Protein 1ZLG (pdb70)

InterPro domains:
  IPR003961 Fibronectin type III [PF00041] (186-279)
  IPR003961 Fibronectin type III [PF00041] (550-647)
  IPR003961 Fibronectin type III [PS50853] (186-287)
  IPR003961 Fibronectin type III [PS50853] (292-400)
  IPR003961 Fibronectin type III [PS50853] (550-658)
  IPR003961 Fibronectin type III [SM00060] (183-272)
  IPR003961 Fibronectin type III [SM00060] (290-383)
  IPR003961 Fibronectin type III [SM00060] (425-511)
  IPR003961 Fibronectin type III [SM00060] (548-643)
  IPR003961 Fibronectin type III [cd00063] (183-271)
  IPR003961 Fibronectin type III [cd00063] (290-381)
  IPR003961 Fibronectin type III [cd00063] (550-652)
  IPR008197 WAP-type 'four-disulfide core' domain [PF00095] (130-175)
  IPR008197 WAP-type 'four-disulfide core' domain [PR00003] (127-136)
  IPR008197 WAP-type 'four-disulfide core' domain [PR00003] (150-157)
  IPR008197 WAP-type 'four-disulfide core' domain [PR00003] (157-166)
  IPR008197 WAP-type 'four-disulfide core' domain [PR00003] (167-175)
  IPR008197 WAP-type 'four-disulfide core' domain [PS51390] (127-176)
  IPR008197 WAP-type 'four-disulfide core' domain [SM00217] (130-176)
  IPR013783 Immunoglobulin-like fold [G3DSA:2.60.40.10] (177-281)

Organism: Homo sapiens (NCBI:txid9606)

Radius of gyration: 64.15 Å; Cα contacts (8 Å, |Δi|>4): 1410; chains: 1; bounding box: 142×67×222 Å

Sequence (680 aa):
AAGPGAAAARRLDESLSAGSVQRARCASRCLSLQITRISAFFQHFQNNGSLVWCQNHKQCSKCLEPCKESGDLRKHQCQSFCEPLFPKKSYECLTSCEFLKYILLVKQGDCPAPEKASGFAAACVESCEVDNECSGVKKCCSNGCGHTCQVPKTLYKGVPLKPRKELRFTELQSGQLEVKWSSKFNISIEPVIYVVQRRWNYGIHPSEDDATHWQTVAQTTDERVQLTDIRPSRWYQFRVAAVNVHGTRGFTAPSKHFRSSKDPSAPPAPANLRLANSTVNSDGSVTVTIVWDLPEEPDIPVHHYKVFWSWMVSSKSLVPTKKKRRKTTDGFQNSVILEKLQPDCDYVVELQAITYWGQTRLKSAKVSLHFTSTHATNNKEQLVKTRKGGIQTQLPFQRRRPTRPLEVGAPFYQDGQLQVKVYWKKTEDPTVNRYHVRWFPEACAHNRTTGSEASSGMTHENYIILQDLSFSCKYKVTVQPIRPKSHSKAEAVFFTTPPCSALKGKSHKPIGCLGEAGHVLSKVLAKPENLSASFIVQDVNITGHFSWKMAKANLYQPMTGFQVTWAEVTTESRQNSLPNSIISQSQILPSDHYVLTVPNLRPSTLYRLEVQVLTPGGEGPATIKTFRTPELPPSSAHRSHLKHRHPHHYKPSPERYGKPIPNPLLGLDSTRTGHHHHHH

Secondary structure (P-SEA, 3-state):
ccccccccccccccccccccccccccccccccccccccccbbbbbcccccccccccccccccccccccccccccccccccccccccccccccccccccccccccccccbbbbbbccccccccccccccccccccccccccccccccbbbbbcccccccccccccbbbbbcccccccbbbbbbbcccccccccbbbbbbcccccccccccccccccccccbbbbbbbbcccccbbbbbbbbbbbcccccccccbbbbbbccccccccccccccccccccccccccbbbbbbbbbbcccccccccbbbbbbbbcccccccccccccccccccbbbbbbbbcccccbbbbbbbbbbbcccccccccbbbbbbcccccccccccccccccccccccccccccbbbbbbbbbbcccccccbbbbbbbbbcccccccccbbbbbbcccccccccccccccccccbbbbbbbbcccccbbbbbbbbbbbcccccccccbbbbbbccccccccccccccccccccccccccccccbbbbbbccccccccccbbbbbbccccccccccbbbbbbbbccccccccccccbbbbbbbbcccccbbbbbbcccccbbbbbbbbbbbcccccccccbbbbbbccccccccccccccccccccccccccccccccccccccccccccccccccc

Foldseek 3Di:
DPAAADPQQAVPPPDDDDDDDDDVVCVDAAAQCDDDHRDLADWDDHPNDIDQAADHNDGRNPDDCLCPQAAEHNHQDLCDDHHNDAQSVHVPDPPHHRHHDDDELQQAFDDDDEDAADDPPQPFDAQDDQLVSADHNRHFDQYRGGTDTDRGDGRPPDPDPADQKDKDFPDDDQFKTKIWMDARDFLPFAFAKKKKWKDFALDDPDDTGIDIFGADPDTRDTTMDMDGGHHGQTKMKIKMGTHGPPDDDCPGGHIDIDIDHPPHFALAFPKDKDFPAWEADPVRFIKTKMWMGHGHFPPFAFAKKKKWKDFPPDDDDDIDIDIFGRHPGTRHTTMDMGDPGAAQTKMKIKMGTHGPPDDDCPGGDIDIDIDRQRYHYQPDDPDFDDDPDAGQDDDSHDHADADKDKAFPAWAADVHKTKTKMWMDFDPDWQFFWKKKWKDQPPDDDIRIDIFGADPDTRDTTMDMGIRHHAFTKMKIKIDTGGPPDDDCPGHDIDIDIDTRHNDDDQCQVDHNNDDDDDPPDDDDDFAWDKDFPDADAAVFGKTFMFMDDTRPDPPQQQKKKWKWKAWQDPVRDADTDDIDIDRGDDDPDDDDGGDMDGDGHGFTKMKMKMDIDHPPDDDCPGDDIDIDIDGHCPPDDDDDDDDPPPPDDAPDAPPDDHPDLDQPDDDDDPDDDDPDHYD

Nearest PDB structures (foldseek):
  1zlg-assembly1_A  TM=1.001E+00  e=0.000E+00  Homo sapiens
  7tyj-assembly1_B  TM=2.530E-01  e=9.589E-10  Homo sapiens
  5u8r-assembly1_A  TM=2.478E-01  e=5.027E-10  Homo sapiens
  7tyk-assembly1_B  TM=2.533E-01  e=3.489E-09  Homo sapiens
  7v3p-assembly1_B  TM=2.499E-01  e=9.424E-09  Homo sapiens

GO terms:
  GO:0005201 extracellular matrix structural constituent (F, TAS)
  GO:0005576 extracellular region (C, TAS)
  GO:0031012 extracellular matrix (C, TAS)
  GO:0006935 chemotaxis (P, TAS)
  GO:0007155 cell adhesion (P, TAS)
  GO:0007411 axon guidance (P, TAS)
  GO:0005515 protein binding (F, IPI)

Structure (mmCIF, N/CA/C/O backbone):
data_1ZLG
#
_entry.id   1ZLG
#
_cell.length_a   1.000
_cell.length_b   1.000
_cell.length_c   1.000
_cell.angle_alpha   90.00
_cell.angle_beta   90.00
_cell.angle_gamma   90.00
#
_symmetry.space_group_name_H-M   'P 1'
#
loop_
_atom_site.group_PDB
_atom_site.id
_atom_site.type_symbol
_atom_site.label_atom_id
_atom_site.label_alt_id
_atom_site.label_comp_id
_atom_site.label_asym_id
_atom_site.label_entity_id
_atom_site.label_seq_id
_atom_site.pdbx_PDB_ins_code
_atom_site.Cartn_x
_atom_site.Cartn_y
_atom_site.Cartn_z
_atom_site.occupancy
_atom_site.B_iso_or_equiv
_atom_site.auth_seq_id
_atom_site.auth_comp_id
_atom_site.auth_asym_id
_atom_site.auth_atom_id
_atom_site.pdbx_PDB_model_num
ATOM 1 C CA . ALA A 1 1 ? 14.359 23.871 1.053 1.00 0.00 24 ALA A CA 1
ATOM 2 C CA . ALA A 1 2 ? 10.747 22.658 1.157 1.00 0.00 25 ALA A CA 1
ATOM 3 C CA . GLY A 1 3 ? 10.867 20.185 -1.854 1.00 0.00 26 GLY A CA 1
ATOM 4 C CA . PRO A 1 4 ? 12.070 16.498 -2.913 1.00 0.00 27 PRO A CA 1
ATOM 5 C CA . GLY A 1 5 ? 15.525 16.687 -4.944 1.00 0.00 28 GLY A CA 1
ATOM 6 C CA . ALA A 1 6 ? 16.400 13.164 -6.557 1.00 0.00 29 ALA A CA 1
ATOM 7 C CA . ALA A 1 7 ? 17.201 12.102 -10.172 1.00 0.00 30 ALA A CA 1
ATOM 8 C CA . ALA A 1 8 ? 13.903 12.042 -12.460 1.00 0.00 31 ALA A CA 1
ATOM 9 C CA . ALA A 1 9 ? 11.516 14.186 -10.199 1.00 0.00 32 ALA A CA 1
ATOM 10 C CA . ARG A 1 10 ? 10.380 16.849 -12.951 1.00 0.00 33 ARG A CA 1
ATOM 11 C CA . ARG A 1 11 ? 13.699 18.581 -14.111 1.00 0.00 34 ARG A CA 1
ATOM 12 C CA . LEU A 1 12 ? 13.647 20.270 -11.259 1.00 0.00 35 LEU A CA 1
ATOM 13 C CA . ASP A 1 13 ? 13.089 23.975 -12.614 1.00 0.00 36 ASP A CA 1
ATOM 14 C CA . GLU A 1 14 ? 16.711 25.125 -13.074 1.00 0.00 37 GLU A CA 1
ATOM 15 C CA . SER A 1 15 ? 17.471 22.948 -16.065 1.00 0.00 38 SER A CA 1
ATOM 16 C CA . LEU A 1 16 ? 18.413 24.984 -19.154 1.00 0.00 39 LEU A CA 1
ATOM 17 C CA . SER A 1 17 ? 17.359 23.399 -22.445 1.00 0.00 40 SER A CA 1
ATOM 18 C CA . ALA A 1 18 ? 17.483 24.938 -25.920 1.00 0.00 41 ALA A CA 1
ATOM 19 C CA . GLY A 1 19 ? 18.702 24.494 -29.432 1.00 0.00 42 GLY A CA 1
ATOM 20 C CA . SER A 1 20 ? 18.241 20.745 -29.590 1.00 0.00 43 SER A CA 1
ATOM 21 C CA . VAL A 1 21 ? 16.105 18.756 -32.091 1.00 0.00 44 VAL A CA 1
ATOM 22 C CA . GLN A 1 22 ? 12.928 18.023 -31.561 1.00 0.00 45 GLN A CA 1
ATOM 23 C CA . ARG A 1 23 ? 10.210 16.126 -30.918 1.00 0.00 46 ARG A CA 1
ATOM 24 C CA . ALA A 1 24 ? 8.318 16.348 -34.231 1.00 0.00 47 ALA A CA 1
ATOM 25 C CA . ARG A 1 25 ? 11.404 15.933 -36.396 1.00 0.00 48 ARG A CA 1
ATOM 26 C CA . CYS A 1 26 ? 12.871 13.388 -33.938 1.00 0.00 49 CYS A CA 1
ATOM 27 C CA . ALA A 1 27 ? 9.888 11.033 -33.994 1.00 0.00 50 ALA A CA 1
ATOM 28 C CA . SER A 1 28 ? 11.129 9.113 -30.958 1.00 0.00 51 SER A CA 1
ATOM 29 C CA . ARG A 1 29 ? 9.580 5.770 -30.158 1.00 0.00 52 ARG A CA 1
ATOM 30 C CA . CYS A 1 30 ? 10.063 4.087 -26.837 1.00 0.00 53 CYS A CA 1
ATOM 31 C CA . LEU A 1 31 ? 10.713 0.357 -26.707 1.00 0.00 54 LEU A CA 1
ATOM 32 C CA . SER A 1 32 ? 7.548 -1.424 -27.853 1.00 0.00 55 SER A CA 1
ATOM 33 C CA . LEU A 1 33 ? 5.692 1.561 -29.340 1.00 0.00 56 LEU A CA 1
ATOM 34 C CA . GLN A 1 34 ? 6.207 0.483 -32.941 1.00 0.00 57 GLN A CA 1
ATOM 35 C CA . ILE A 1 35 ? 6.602 -3.264 -33.741 1.00 0.00 58 ILE A CA 1
ATOM 36 C CA . THR A 1 36 ? 5.150 -6.496 -32.406 1.00 0.00 59 THR A CA 1
ATOM 37 C CA . ARG A 1 37 ? 4.604 -5.699 -28.746 1.00 0.00 60 ARG A CA 1
ATOM 38 C CA . ILE A 1 38 ? 3.732 -2.224 -27.524 1.00 0.00 61 ILE A CA 1
ATOM 39 C CA . SER A 1 39 ? 5.022 -0.723 -24.853 1.00 0.00 62 SER A CA 1
ATOM 40 C CA . ALA A 1 40 ? 7.626 -1.811 -22.336 1.00 0.00 63 ALA A CA 1
ATOM 41 C CA . PHE A 1 41 ? 8.263 1.577 -20.756 1.00 0.00 64 PHE A CA 1
ATOM 42 C CA . PHE A 1 42 ? 6.375 3.260 -17.914 1.00 0.00 65 PHE A CA 1
ATOM 43 C CA . GLN A 1 43 ? 4.527 6.593 -18.303 1.00 0.00 66 GLN A CA 1
ATOM 44 C CA . HIS A 1 44 ? 4.812 9.866 -16.406 1.00 0.00 67 HIS A CA 1
ATOM 45 C CA . PHE A 1 45 ? 3.356 13.266 -17.134 1.00 0.00 68 PHE A CA 1
ATOM 46 C CA . GLN A 1 46 ? 5.797 16.118 -17.888 1.00 0.00 69 GLN A CA 1
ATOM 47 C CA . ASN A 1 47 ? 4.413 19.565 -18.787 1.00 0.00 70 ASN A CA 1
ATOM 48 C CA . ASN A 1 48 ? 0.838 18.286 -19.097 1.00 0.00 71 ASN A CA 1
ATOM 49 C CA . GLY A 1 49 ? 1.744 15.491 -21.481 1.00 0.00 72 GLY A CA 1
ATOM 50 C CA . SER A 1 50 ? 1.246 11.941 -20.209 1.00 0.00 73 SER A CA 1
ATOM 51 C CA . LEU A 1 51 ? 3.636 9.676 -22.133 1.00 0.00 74 LEU A CA 1
ATOM 52 C CA . VAL A 1 52 ? 6.179 6.893 -22.194 1.00 0.00 75 VAL A CA 1
ATOM 53 C CA . TRP A 1 53 ? 9.618 7.593 -20.684 1.00 0.00 76 TRP A CA 1
ATOM 54 C CA . CYS A 1 54 ? 12.814 6.147 -22.258 1.00 0.00 77 CYS A CA 1
ATOM 55 C CA . GLN A 1 55 ? 16.475 6.835 -23.088 1.00 0.00 78 GLN A CA 1
ATOM 56 C CA . ASN A 1 56 ? 16.590 5.221 -26.501 1.00 0.00 79 ASN A CA 1
ATOM 57 C CA . HIS A 1 57 ? 14.447 3.182 -28.920 1.00 0.00 80 HIS A CA 1
ATOM 58 C CA . LYS A 1 58 ? 15.656 0.037 -27.152 1.00 0.00 81 LYS A CA 1
ATOM 59 C CA . GLN A 1 59 ? 15.970 1.323 -23.608 1.00 0.00 82 GLN A CA 1
ATOM 60 C CA . CYS A 1 60 ? 12.884 3.226 -22.500 1.00 0.00 83 CYS A CA 1
ATOM 61 C CA . SER A 1 61 ? 11.244 0.441 -20.531 1.00 0.00 84 SER A CA 1
ATOM 62 C CA . LYS A 1 62 ? 13.725 1.005 -17.730 1.00 0.00 85 LYS A CA 1
ATOM 63 C CA . CYS A 1 63 ? 11.517 -0.535 -15.070 1.00 0.00 86 CYS A CA 1
ATOM 64 C CA . LEU A 1 64 ? 7.927 -0.813 -13.363 1.00 0.00 87 LEU A CA 1
ATOM 65 C CA . GLU A 1 65 ? 5.678 1.203 -11.317 1.00 0.00 88 GLU A CA 1
ATOM 66 C CA . PRO A 1 66 ? 6.678 -1.989 -9.506 1.00 0.00 89 PRO A CA 1
ATOM 67 C CA . CYS A 1 67 ? 6.133 0.372 -6.559 1.00 0.00 90 CYS A CA 1
ATOM 68 C CA . LYS A 1 68 ? 2.724 -1.183 -5.886 1.00 0.00 91 LYS A CA 1
ATOM 69 C CA . GLU A 1 69 ? 0.634 0.729 -3.343 1.00 0.00 92 GLU A CA 1
ATOM 70 C CA . SER A 1 70 ? 3.655 2.955 -2.552 1.00 0.00 93 SER A CA 1
ATOM 71 C CA . GLY A 1 71 ? 4.518 6.472 -3.492 1.00 0.00 94 GLY A CA 1
ATOM 72 C CA . ASP A 1 72 ? 7.387 7.272 -5.806 1.00 0.00 95 ASP A CA 1
ATOM 73 C CA . LEU A 1 73 ? 9.755 10.109 -6.611 1.00 0.00 96 LEU A CA 1
ATOM 74 C CA . ARG A 1 74 ? 9.603 12.463 -9.571 1.00 0.00 97 ARG A CA 1
ATOM 75 C CA . LYS A 1 75 ? 11.917 9.899 -11.276 1.00 0.00 98 LYS A CA 1
ATOM 76 C CA . HIS A 1 76 ? 9.560 7.031 -10.527 1.00 0.00 99 HIS A CA 1
ATOM 77 C CA . GLN A 1 77 ? 11.555 5.757 -7.675 1.00 0.00 100 GLN A CA 1
ATOM 78 C CA . CYS A 1 78 ? 10.075 3.979 -4.842 1.00 0.00 101 CYS A CA 1
ATOM 79 C CA . GLN A 1 79 ? 13.505 4.284 -3.193 1.00 0.00 102 GLN A CA 1
ATOM 80 C CA . SER A 1 80 ? 15.540 2.560 -5.924 1.00 0.00 103 SER A CA 1
ATOM 81 C CA . PHE A 1 81 ? 15.613 -0.519 -8.125 1.00 0.00 104 PHE A CA 1
ATOM 82 C CA . CYS A 1 82 ? 12.365 0.328 -9.875 1.00 0.00 105 CYS A CA 1
ATOM 83 C CA . GLU A 1 83 ? 9.556 -2.204 -9.740 1.00 0.00 106 GLU A CA 1
ATOM 84 C CA . PRO A 1 84 ? 7.835 -2.929 -6.448 1.00 0.00 107 PRO A CA 1
ATOM 85 C CA . LEU A 1 85 ? 10.750 -2.408 -3.992 1.00 0.00 108 LEU A CA 1
ATOM 86 C CA . PHE A 1 86 ? 9.987 -0.661 -0.720 1.00 0.00 109 PHE A CA 1
ATOM 87 C CA . PRO A 1 87 ? 7.151 1.328 0.881 1.00 0.00 110 PRO A CA 1
ATOM 88 C CA . LYS A 1 88 ? 5.086 3.808 -1.021 1.00 0.00 111 LYS A CA 1
ATOM 89 C CA . LYS A 1 89 ? 8.512 5.568 -1.540 1.00 0.00 112 LYS A CA 1
ATOM 90 C CA . SER A 1 90 ? 9.219 4.234 1.839 1.00 0.00 113 SER A CA 1
ATOM 91 C CA . TYR A 1 91 ? 5.973 2.370 2.680 1.00 0.00 114 TYR A CA 1
ATOM 92 C CA . GLU A 1 92 ? 5.293 5.134 5.235 1.00 0.00 115 GLU A CA 1
ATOM 93 C CA . CYS A 1 93 ? 5.639 7.980 2.815 1.00 0.00 116 CYS A CA 1
ATOM 94 C CA . LEU A 1 94 ? 2.247 9.262 1.709 1.00 0.00 117 LEU A CA 1
ATOM 95 C CA . THR A 1 95 ? 1.801 11.318 -1.419 1.00 0.00 118 THR A CA 1
ATOM 96 C CA . SER A 1 96 ? 5.362 11.318 -2.599 1.00 0.00 119 SER A CA 1
ATOM 97 C CA . CYS A 1 97 ? 8.977 11.789 -1.548 1.00 0.00 120 CYS A CA 1
ATOM 98 C CA . GLU A 1 98 ? 11.056 13.723 -4.196 1.00 0.00 121 GLU A CA 1
ATOM 99 C CA . PHE A 1 99 ? 12.564 16.454 -2.204 1.00 0.00 122 PHE A CA 1
ATOM 100 C CA . LEU A 1 100 ? 16.349 15.265 -2.986 1.00 0.00 123 LEU A CA 1
ATOM 101 C CA . LYS A 1 101 ? 18.647 17.779 -0.837 1.00 0.00 124 LYS A CA 1
ATOM 102 C CA . TYR A 1 102 ? 19.478 17.550 2.295 1.00 0.00 125 TYR A CA 1
ATOM 103 C CA . ILE A 1 103 ? 18.415 14.788 5.115 1.00 0.00 126 ILE A CA 1
ATOM 104 C CA . LEU A 1 104 ? 20.228 15.782 8.412 1.00 0.00 127 LEU A CA 1
ATOM 105 C CA . LEU A 1 105 ? 23.391 14.120 9.631 1.00 0.00 128 LEU A CA 1
ATOM 106 C CA . VAL A 1 106 ? 24.165 16.355 12.714 1.00 0.00 129 VAL A CA 1
ATOM 107 C CA . LYS A 1 107 ? 20.585 16.959 14.300 1.00 0.00 130 LYS A CA 1
ATOM 108 C CA . GLN A 1 108 ? 19.819 13.374 15.540 1.00 0.00 131 GLN A CA 1
ATOM 109 C CA . GLY A 1 109 ? 22.845 11.904 17.299 1.00 0.00 132 GLY A CA 1
ATOM 110 C CA . ASP A 1 110 ? 25.572 12.659 19.795 1.00 0.00 133 ASP A CA 1
ATOM 111 C CA . CYS A 1 111 ? 29.021 14.014 19.386 1.00 0.00 134 CYS A CA 1
ATOM 112 C CA . PRO A 1 112 ? 32.009 11.942 20.509 1.00 0.00 135 PRO A CA 1
ATOM 113 C CA . ALA A 1 113 ? 33.917 13.029 23.617 1.00 0.00 136 ALA A CA 1
ATOM 114 C CA . PRO A 1 114 ? 37.454 14.098 22.747 1.00 0.00 137 PRO A CA 1
ATOM 115 C CA . GLU A 1 115 ? 39.730 14.096 25.810 1.00 0.00 138 GLU A CA 1
ATOM 116 C CA . LYS A 1 116 ? 42.824 15.871 24.343 1.00 0.00 139 LYS A CA 1
ATOM 117 C CA . ALA A 1 117 ? 43.145 19.582 23.653 1.00 0.00 140 ALA A CA 1
ATOM 118 C CA . SER A 1 118 ? 45.867 21.266 21.522 1.00 0.00 141 SER A CA 1
ATOM 119 C CA . GLY A 1 119 ? 47.624 23.557 24.217 1.00 0.00 142 GLY A CA 1
ATOM 120 C CA . PHE A 1 120 ? 45.995 26.237 26.535 1.00 0.00 143 PHE A CA 1
ATOM 121 C CA . ALA A 1 121 ? 46.531 29.756 24.801 1.00 0.00 144 ALA A CA 1
ATOM 122 C CA . ALA A 1 122 ? 45.902 28.381 21.215 1.00 0.00 145 ALA A CA 1
ATOM 123 C CA . ALA A 1 123 ? 42.670 30.061 19.905 1.00 0.00 146 ALA A CA 1
ATOM 124 C CA . CYS A 1 124 ? 41.922 27.017 17.697 1.00 0.00 147 CYS A CA 1
ATOM 125 C CA . VAL A 1 125 ? 40.463 27.389 14.194 1.00 0.00 148 VAL A CA 1
ATOM 126 C CA . GLU A 1 126 ? 36.904 26.116 13.711 1.00 0.00 149 GLU A CA 1
ATOM 127 C CA . SER A 1 127 ? 36.065 24.023 10.666 1.00 0.00 150 SER A CA 1
ATOM 128 C CA . CYS A 1 128 ? 32.280 24.245 11.221 1.00 0.00 151 CYS A CA 1
ATOM 129 C CA . GLU A 1 129 ? 29.775 25.934 13.560 1.00 0.00 152 GLU A CA 1
ATOM 130 C CA . VAL A 1 130 ? 26.619 24.040 12.864 1.00 0.00 153 VAL A CA 1
ATOM 131 C CA . ASP A 1 131 ? 26.022 20.390 12.184 1.00 0.00 154 ASP A CA 1
ATOM 132 C CA . ASN A 1 132 ? 24.782 21.840 8.863 1.00 0.00 155 ASN A CA 1
ATOM 133 C CA . GLU A 1 133 ? 28.386 22.822 7.968 1.00 0.00 156 GLU A CA 1
ATOM 134 C CA . CYS A 1 134 ? 28.921 19.050 7.850 1.00 0.00 157 CYS A CA 1
ATOM 135 C CA . SER A 1 135 ? 27.973 16.628 5.122 1.00 0.00 158 SER A CA 1
ATOM 136 C CA . GLY A 1 136 ? 25.638 13.664 5.689 1.00 0.00 159 GLY A CA 1
ATOM 137 C CA . VAL A 1 137 ? 25.606 12.688 9.360 1.00 0.00 160 VAL A CA 1
ATOM 138 C CA . LYS A 1 138 ? 26.723 16.119 9.877 1.00 0.00 161 LYS A CA 1
ATOM 139 C CA . LYS A 1 139 ? 27.832 16.657 13.371 1.00 0.00 162 LYS A CA 1
ATOM 140 C CA . CYS A 1 140 ? 29.695 19.879 14.155 1.00 0.00 163 CYS A CA 1
ATOM 141 C CA . CYS A 1 141 ? 31.479 18.949 17.380 1.00 0.00 164 CYS A CA 1
ATOM 142 C CA . SER A 1 142 ? 34.374 19.968 19.616 1.00 0.00 165 SER A CA 1
ATOM 143 C CA . ASN A 1 143 ? 37.474 18.198 18.319 1.00 0.00 166 ASN A CA 1
ATOM 144 C CA . GLY A 1 144 ? 41.065 17.945 19.559 1.00 0.00 167 GLY A CA 1
ATOM 145 C CA . CYS A 1 145 ? 41.945 21.452 18.167 1.00 0.00 168 CYS A CA 1
ATOM 146 C CA . GLY A 1 146 ? 38.743 23.350 17.285 1.00 0.00 169 GLY A CA 1
ATOM 147 C CA . HIS A 1 147 ? 35.359 22.349 15.864 1.00 0.00 170 HIS A CA 1
ATOM 148 C CA . THR A 1 148 ? 35.155 19.677 13.222 1.00 0.00 171 THR A CA 1
ATOM 149 C CA . CYS A 1 149 ? 32.634 17.318 11.609 1.00 0.00 172 CYS A CA 1
ATOM 150 C CA . GLN A 1 150 ? 32.199 13.962 13.362 1.00 0.00 173 GLN A CA 1
ATOM 151 C CA . VAL A 1 151 ? 30.126 10.889 12.722 1.00 0.00 174 VAL A CA 1
ATOM 152 C CA . PRO A 1 152 ? 27.606 10.865 15.679 1.00 0.00 175 PRO A CA 1
ATOM 153 C CA . LYS A 1 153 ? 26.766 8.215 18.267 1.00 0.00 176 LYS A CA 1
ATOM 154 C CA . THR A 1 154 ? 24.662 10.306 20.727 1.00 0.00 177 THR A CA 1
ATOM 155 C CA . LEU A 1 155 ? 22.733 13.276 19.050 1.00 0.00 178 LEU A CA 1
ATOM 156 C CA . TYR A 1 156 ? 21.626 15.580 22.131 1.00 0.00 179 TYR A CA 1
ATOM 157 C CA . LYS A 1 157 ? 24.141 15.164 25.141 1.00 0.00 180 LYS A CA 1
ATOM 158 C CA . GLY A 1 158 ? 22.118 16.978 28.090 1.00 0.00 181 GLY A CA 1
ATOM 159 C CA . VAL A 1 159 ? 19.547 19.272 29.410 1.00 0.00 182 VAL A CA 1
ATOM 160 C CA . PRO A 1 160 ? 19.506 16.905 32.441 1.00 0.00 183 PRO A CA 1
ATOM 161 C CA . LEU A 1 161 ? 16.174 16.845 34.335 1.00 0.00 184 LEU A CA 1
ATOM 162 C CA . LYS A 1 162 ? 17.927 14.697 37.105 1.00 0.00 185 LYS A CA 1
ATOM 163 C CA . PRO A 1 163 ? 19.021 16.137 40.610 1.00 0.00 186 PRO A CA 1
ATOM 164 C CA . ARG A 1 164 ? 21.747 13.785 42.136 1.00 0.00 187 ARG A CA 1
ATOM 165 C CA . LYS A 1 165 ? 21.921 16.066 45.377 1.00 0.00 188 LYS A CA 1
ATOM 166 C CA . GLU A 1 166 ? 22.580 19.732 46.151 1.00 0.00 189 GLU A CA 1
ATOM 167 C CA . LEU A 1 167 ? 23.379 21.089 49.606 1.00 0.00 190 LEU A CA 1
ATOM 168 C CA . ARG A 1 168 ? 23.062 24.765 50.416 1.00 0.00 191 ARG A CA 1
ATOM 169 C CA . PHE A 1 169 ? 23.234 27.232 53.259 1.00 0.00 192 PHE A CA 1
ATOM 170 C CA . THR A 1 170 ? 19.749 28.851 53.285 1.00 0.00 193 THR A CA 1
ATOM 171 C CA . GLU A 1 171 ? 20.122 31.092 56.359 1.00 0.00 194 GLU A CA 1
ATOM 172 C CA . LEU A 1 172 ? 23.231 32.129 58.315 1.00 0.00 195 LEU A CA 1
ATOM 173 C CA . GLN A 1 173 ? 24.822 34.296 60.993 1.00 0.00 196 GLN A CA 1
ATOM 174 C CA . SER A 1 174 ? 28.479 34.656 61.985 1.00 0.00 197 SER A CA 1
ATOM 175 C CA . GLY A 1 175 ? 28.062 31.751 64.452 1.00 0.00 198 GLY A CA 1
ATOM 176 C CA . GLN A 1 176 ? 25.315 29.446 63.100 1.00 0.00 199 GLN A CA 1
ATOM 177 C CA . LEU A 1 177 ? 23.698 28.342 59.870 1.00 0.00 200 LEU A CA 1
ATOM 178 C CA . GLU A 1 178 ? 20.751 26.461 58.453 1.00 0.00 201 GLU A CA 1
ATOM 179 C CA . VAL A 1 179 ? 21.597 23.860 55.783 1.00 0.00 202 VAL A CA 1
ATOM 180 C CA . LYS A 1 180 ? 19.124 22.214 53.385 1.00 0.00 203 LYS A CA 1
ATOM 181 C CA . TRP A 1 181 ? 19.681 19.251 51.032 1.00 0.00 204 TRP A CA 1
ATOM 182 C CA . SER A 1 182 ? 17.737 17.025 48.635 1.00 0.00 205 SER A CA 1
ATOM 183 C CA . SER A 1 183 ? 18.269 12.926 49.25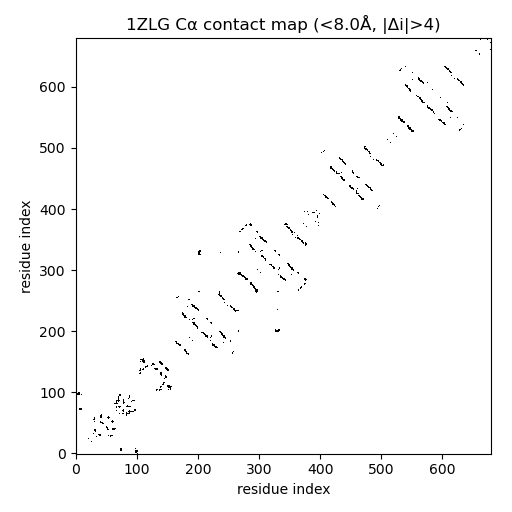0 1.00 0.00 206 SER A CA 1
ATOM 184 C CA . LYS A 1 184 ? 19.134 11.347 45.892 1.00 0.00 207 LYS A CA 1
ATOM 185 C CA . PHE A 1 185 ? 17.792 7.787 46.153 1.00 0.00 208 PHE A CA 1
ATOM 186 C CA . ASN A 1 186 ? 17.828 5.132 48.878 1.00 0.00 209 ASN A CA 1
ATOM 187 C CA . ILE A 1 187 ? 18.704 2.204 46.570 1.00 0.00 210 ILE A CA 1
ATOM 188 C CA . SER A 1 188 ? 15.726 0.201 47.921 1.00 0.00 211 SER A CA 1
ATOM 189 C CA . ILE A 1 189 ? 16.466 0.318 51.650 1.00 0.00 212 ILE A CA 1
ATOM 190 C CA . GLU A 1 190 ? 14.713 3.306 53.346 1.00 0.00 213 GLU A CA 1
ATOM 191 C CA . PRO A 1 191 ? 16.923 6.094 54.645 1.00 0.00 214 PRO A CA 1
ATOM 192 C CA . VAL A 1 192 ? 16.931 5.888 58.449 1.00 0.00 215 VAL A CA 1
ATOM 193 C CA . ILE A 1 193 ? 19.248 8.980 59.336 1.00 0.00 216 ILE A CA 1
ATOM 194 C CA . TYR A 1 194 ? 21.781 11.416 57.974 1.00 0.00 217 TYR A CA 1
ATOM 195 C CA . VAL A 1 195 ? 25.227 12.040 59.359 1.00 0.00 218 VAL A CA 1
ATOM 196 C CA . VAL A 1 196 ? 26.203 15.747 59.177 1.00 0.00 219 VAL A CA 1
ATOM 197 C CA . GLN A 1 197 ? 30.012 16.268 59.534 1.00 0.00 220 GLN A CA 1
ATOM 198 C CA . ARG A 1 198 ? 31.764 19.666 59.704 1.00 0.00 221 ARG A CA 1
ATOM 199 C CA . ARG A 1 199 ? 35.225 21.052 60.371 1.00 0.00 222 ARG A CA 1
ATOM 200 C CA . TRP A 1 200 ? 37.448 24.061 59.873 1.00 0.00 223 TRP A CA 1
ATOM 201 C CA . ASN A 1 201 ? 38.849 23.806 56.060 1.00 0.00 224 ASN A CA 1
ATOM 202 C CA . TYR A 1 202 ? 42.293 22.514 54.544 1.00 0.00 225 TYR A CA 1
ATOM 203 C CA . GLY A 1 203 ? 43.034 20.691 57.811 1.00 0.00 226 GLY A CA 1
ATOM 204 C CA . ILE A 1 204 ? 43.587 23.037 60.755 1.00 0.00 227 ILE A CA 1
ATOM 205 C CA . HIS A 1 205 ? 42.959 23.233 64.538 1.00 0.00 228 HIS A CA 1
ATOM 206 C CA . PRO A 1 206 ? 39.192 23.848 64.690 1.00 0.00 229 PRO A CA 1
ATOM 207 C CA . SER A 1 207 ? 36.169 22.124 66.325 1.00 0.00 230 SER A CA 1
ATOM 208 C CA . GLU A 1 208 ? 35.542 19.038 63.956 1.00 0.00 231 GLU A CA 1
ATOM 209 C CA . ASP A 1 209 ? 32.284 17.369 64.471 1.00 0.00 232 ASP A CA 1
ATOM 210 C CA . ASP A 1 210 ? 29.356 15.101 63.717 1.00 0.00 233 ASP A CA 1
ATOM 211 C CA . ALA A 1 211 ? 25.661 15.001 64.601 1.00 0.00 234 ALA A CA 1
ATOM 212 C CA . THR A 1 212 ? 22.672 12.977 63.305 1.00 0.00 235 THR A CA 1
ATOM 213 C CA . HIS A 1 213 ? 19.479 14.245 61.651 1.00 0.00 236 HIS A CA 1
ATOM 214 C CA . TRP A 1 214 ? 16.382 11.986 61.442 1.00 0.00 237 TRP A CA 1
ATOM 215 C CA . GLN A 1 215 ? 14.051 10.768 58.876 1.00 0.00 238 GLN A CA 1
ATOM 216 C CA . THR A 1 216 ? 10.627 12.242 59.690 1.00 0.00 239 THR A CA 1
ATOM 217 C CA . VAL A 1 217 ? 7.089 10.741 59.552 1.00 0.00 240 VAL A CA 1
ATOM 218 C CA . ALA A 1 218 ? 6.967 10.570 55.747 1.00 0.00 241 ALA A CA 1
ATOM 219 C CA . GLN A 1 219 ? 9.000 7.680 54.324 1.00 0.00 242 GLN A CA 1
ATOM 220 C CA . THR A 1 220 ? 12.390 8.816 52.958 1.00 0.00 243 THR A CA 1
ATOM 221 C CA . THR A 1 221 ? 12.382 12.401 54.132 1.00 0.00 244 THR A CA 1
ATOM 222 C CA . ASP A 1 222 ? 14.814 14.248 56.354 1.00 0.00 245 ASP A CA 1
ATOM 223 C CA . GLU A 1 223 ? 15.026 17.970 56.274 1.00 0.00 246 GLU A CA 1
ATOM 224 C CA . ARG A 1 224 ? 17.265 20.818 57.030 1.00 0.00 247 ARG A CA 1
ATOM 225 C CA . VAL A 1 225 ? 19.460 21.196 60.106 1.00 0.00 248 VAL A CA 1
ATOM 226 C CA . GLN A 1 226 ? 20.913 23.991 62.207 1.00 0.00 249 GLN A CA 1
ATOM 227 C CA . LEU A 1 227 ? 24.670 24.052 62.870 1.00 0.00 250 LEU A CA 1
ATOM 228 C CA . THR A 1 228 ? 25.701 26.199 65.907 1.00 0.00 251 THR A CA 1
ATOM 229 C CA . ASP A 1 229 ? 28.866 27.024 67.878 1.00 0.00 252 ASP A CA 1
ATOM 230 C CA . ILE A 1 230 ? 30.751 28.326 64.827 1.00 0.00 253 ILE A CA 1
ATOM 231 C CA . ARG A 1 231 ? 33.443 31.012 64.690 1.00 0.00 254 ARG A CA 1
ATOM 232 C CA . PRO A 1 232 ? 32.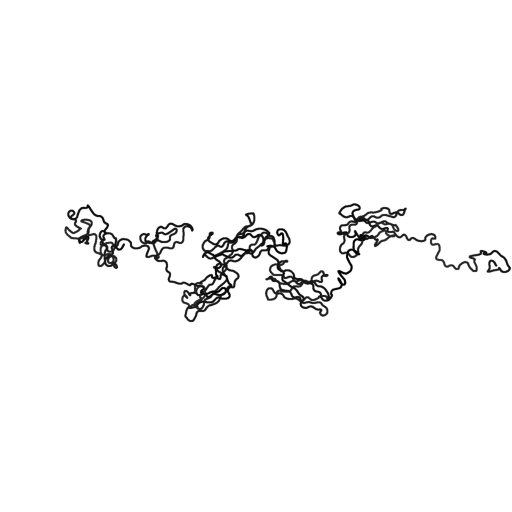905 34.164 62.614 1.00 0.00 255 PRO A CA 1
ATOM 233 C CA . SER A 1 233 ? 34.841 34.515 59.354 1.00 0.00 256 SER A CA 1
ATOM 234 C CA . ARG A 1 234 ? 35.967 30.917 59.107 1.00 0.00 257 ARG A CA 1
ATOM 235 C 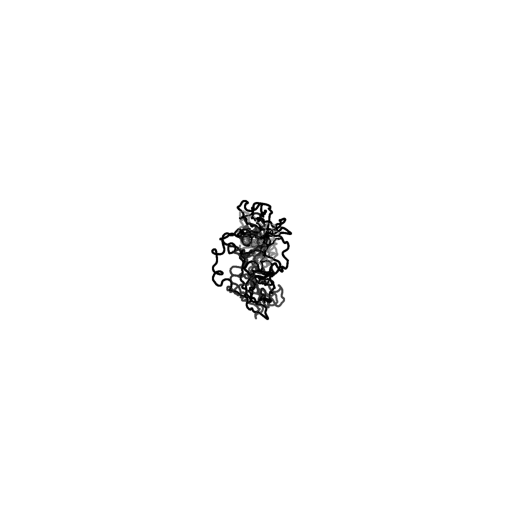CA . TRP A 1 235 ? 35.730 28.475 56.175 1.00 0.00 258 TRP A CA 1
ATOM 236 C CA . TYR A 1 236 ? 33.949 25.196 57.109 1.00 0.00 259 TYR A CA 1
ATOM 237 C CA . GLN A 1 237 ? 33.705 21.961 55.054 1.00 0.00 260 GLN A CA 1
ATOM 238 C CA . PHE A 1 238 ? 30.212 20.471 55.580 1.00 0.00 261 PHE A CA 1
ATOM 239 C CA . ARG A 1 239 ? 29.209 17.004 54.415 1.00 0.00 262 ARG A CA 1
ATOM 240 C CA . VAL A 1 240 ? 25.973 15.018 54.526 1.00 0.00 263 VAL A CA 1
ATOM 241 C CA . ALA A 1 241 ? 25.898 11.202 54.352 1.00 0.00 264 ALA A CA 1
ATOM 242 C CA . ALA A 1 242 ? 22.621 9.183 54.106 1.00 0.00 265 ALA A CA 1
ATOM 243 C CA . VAL A 1 243 ? 22.466 5.875 56.083 1.00 0.00 266 VAL A CA 1
ATOM 244 C CA . ASN A 1 244 ? 19.708 3.408 54.997 1.00 0.00 267 ASN A CA 1
ATOM 245 C CA . VAL A 1 245 ? 18.421 0.556 57.139 1.00 0.00 268 VAL A CA 1
ATOM 246 C CA . HIS A 1 246 ? 19.478 -1.921 54.433 1.00 0.00 269 HIS A CA 1
ATOM 247 C CA . GLY A 1 247 ? 23.306 -2.126 55.095 1.00 0.00 270 GLY A CA 1
ATOM 248 C CA . THR A 1 248 ? 26.046 0.305 56.261 1.00 0.00 271 THR A CA 1
ATOM 249 C CA . ARG A 1 249 ? 29.209 0.920 54.231 1.00 0.00 272 ARG A CA 1
ATOM 250 C CA . GLY A 1 250 ? 29.715 3.340 51.304 1.00 0.00 273 GLY A CA 1
ATOM 251 C CA . PHE A 1 251 ? 26.732 1.345 49.969 1.00 0.00 274 PHE A CA 1
ATOM 252 C CA . THR A 1 252 ? 24.159 3.866 51.260 1.00 0.00 275 THR A CA 1
ATOM 253 C CA . ALA A 1 253 ? 24.302 7.204 49.326 1.00 0.00 276 ALA A CA 1
ATOM 254 C CA . PRO A 1 254 ? 27.142 9.386 47.874 1.00 0.00 277 PRO A CA 1
ATOM 255 C CA . SER A 1 255 ? 28.245 12.174 50.217 1.00 0.00 278 SER A CA 1
ATOM 256 C CA . LYS A 1 256 ? 27.299 15.733 49.355 1.00 0.00 279 LYS A CA 1
ATOM 257 C CA . HIS A 1 257 ? 29.691 18.473 50.466 1.00 0.00 280 HIS A CA 1
ATOM 258 C CA . PHE A 1 258 ? 30.188 22.204 50.465 1.00 0.00 281 PHE A CA 1
ATOM 259 C CA . ARG A 1 259 ? 32.641 24.804 51.708 1.00 0.00 282 ARG A CA 1
ATOM 260 C CA . SER A 1 260 ? 31.064 27.816 53.382 1.00 0.00 283 SER A CA 1
ATOM 261 C CA . SER A 1 261 ? 32.670 30.795 55.113 1.00 0.00 284 SER A CA 1
ATOM 262 C CA . LYS A 1 262 ? 32.123 34.092 53.879 1.00 0.00 285 LYS A CA 1
ATOM 263 C CA . ASP A 1 263 ? 34.850 34.656 51.269 1.00 0.00 286 ASP A CA 1
ATOM 264 C CA . PRO A 1 264 ? 35.646 30.834 50.465 1.00 0.00 287 PRO A CA 1
ATOM 265 C CA . SER A 1 265 ? 38.209 29.129 52.791 1.00 0.00 288 SER A CA 1
ATOM 266 C CA . ALA A 1 266 ? 40.962 27.996 51.606 1.00 0.00 289 ALA A CA 1
ATOM 267 C CA . PRO A 1 267 ? 41.132 27.296 47.828 1.00 0.00 290 PRO A CA 1
ATOM 268 C CA . PRO A 1 268 ? 41.186 31.156 47.112 1.00 0.00 291 PRO A CA 1
ATOM 269 C CA . ALA A 1 269 ? 44.193 32.817 48.948 1.00 0.00 292 ALA A CA 1
ATOM 270 C CA . PRO A 1 270 ? 44.606 36.740 48.796 1.00 0.00 293 PRO A CA 1
ATOM 271 C CA . ALA A 1 271 ? 47.554 36.312 51.316 1.00 0.00 294 ALA A CA 1
ATOM 272 C CA . ASN A 1 272 ? 50.075 36.884 53.995 1.00 0.00 295 ASN A CA 1
ATOM 273 C CA . LEU A 1 273 ? 52.940 34.678 55.157 1.00 0.00 296 LEU A CA 1
ATOM 274 C CA . ARG A 1 274 ? 54.575 35.162 58.526 1.00 0.00 297 ARG A CA 1
ATOM 275 C CA . LEU A 1 275 ? 57.102 33.647 60.874 1.00 0.00 298 LEU A CA 1
ATOM 276 C CA . ALA A 1 276 ? 55.080 32.924 64.061 1.00 0.00 299 ALA A CA 1
ATOM 277 C CA . ASN A 1 277 ? 57.783 31.203 66.143 1.00 0.00 300 ASN A CA 1
ATOM 278 C CA . SER A 1 278 ? 61.564 31.019 65.643 1.00 0.00 301 SER A CA 1
ATOM 279 C CA . THR A 1 279 ? 64.379 29.366 67.754 1.00 0.00 302 THR A CA 1
ATOM 280 C CA . VAL A 1 280 ? 67.975 28.141 67.678 1.00 0.00 303 VAL A CA 1
ATOM 281 C CA . ASN A 1 281 ? 68.712 24.471 67.781 1.00 0.00 304 ASN A CA 1
ATOM 282 C CA . SER A 1 282 ? 71.805 22.984 69.604 1.00 0.00 305 SER A CA 1
ATOM 283 C CA . ASP A 1 283 ? 73.944 23.728 66.509 1.00 0.00 306 ASP A CA 1
ATOM 284 C CA . GLY A 1 284 ? 73.034 27.408 66.722 1.00 0.00 307 GLY A CA 1
ATOM 285 C CA . SER A 1 285 ? 70.904 27.126 63.540 1.00 0.00 308 SER A CA 1
ATOM 286 C CA . VAL A 1 286 ? 67.552 29.047 63.406 1.00 0.00 309 VAL A CA 1
ATOM 287 C CA . THR A 1 287 ? 64.445 26.710 62.890 1.00 0.00 310 THR A CA 1
ATOM 288 C CA . VAL A 1 288 ? 61.160 28.513 62.397 1.00 0.00 311 VAL A CA 1
ATOM 289 C CA . THR A 1 289 ? 57.432 27.993 62.168 1.00 0.00 312 THR A CA 1
ATOM 290 C CA . ILE A 1 290 ? 55.722 29.684 59.197 1.00 0.00 313 ILE A CA 1
ATOM 291 C CA . VAL A 1 291 ? 51.970 30.266 58.796 1.00 0.00 314 VAL A CA 1
ATOM 292 C CA . TRP A 1 292 ? 50.046 31.452 55.710 1.00 0.00 315 TRP A CA 1
ATOM 293 C CA . ASP A 1 293 ? 46.470 32.021 54.545 1.00 0.00 316 ASP A CA 1
ATOM 294 C CA . LEU A 1 294 ? 45.529 30.238 50.883 1.00 0.00 317 LEU A CA 1
ATOM 295 C CA . PRO A 1 295 ? 43.908 32.889 48.680 1.00 0.00 318 PRO A CA 1
ATOM 296 C CA . GLU A 1 296 ? 41.565 30.917 46.406 1.00 0.00 319 GLU A CA 1
ATOM 297 C CA . GLU A 1 297 ? 41.863 27.646 44.487 1.00 0.00 320 GLU A CA 1
ATOM 298 C CA . PRO A 1 298 ? 40.221 28.920 41.269 1.00 0.00 321 PRO A CA 1
ATOM 299 C CA . ASP A 1 299 ? 37.781 25.963 41.300 1.00 0.00 322 ASP A 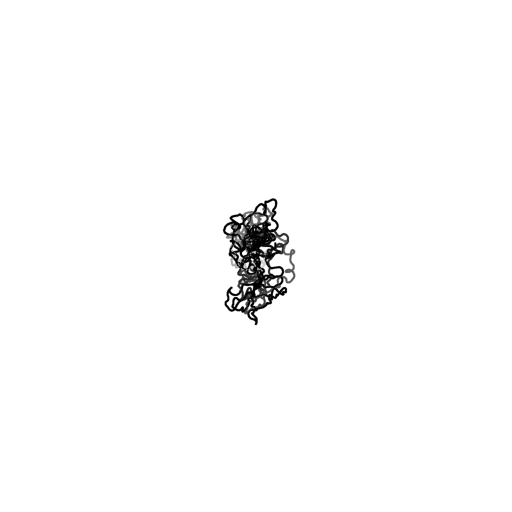CA 1
ATOM 300 C CA . ILE A 1 300 ? 40.235 23.061 41.480 1.00 0.00 323 ILE A CA 1
ATOM 301 C CA . PRO A 1 301 ? 40.922 22.015 45.128 1.00 0.00 324 PRO A CA 1
ATOM 302 C CA . VAL A 1 302 ? 44.391 22.687 46.493 1.00 0.00 325 VAL A CA 1
ATOM 303 C CA . HIS A 1 303 ? 46.186 19.340 46.790 1.00 0.00 326 HIS A CA 1
ATOM 304 C CA . HIS A 1 304 ? 49.657 20.513 48.304 1.00 0.00 327 HIS A CA 1
ATOM 305 C CA . TYR A 1 305 ? 51.923 23.471 48.869 1.00 0.00 328 TYR A CA 1
ATOM 306 C CA . LYS A 1 306 ? 55.484 23.787 47.775 1.00 0.00 329 LYS A CA 1
ATOM 307 C CA . VAL A 1 307 ? 57.673 25.579 50.340 1.00 0.00 330 VAL A CA 1
ATOM 308 C CA . PHE A 1 308 ? 61.029 26.844 48.903 1.00 0.00 331 PHE A CA 1
ATOM 309 C CA . TRP A 1 309 ? 63.803 28.537 50.848 1.00 0.00 332 TRP A CA 1
ATOM 310 C CA . SER A 1 310 ? 67.319 29.705 50.288 1.00 0.00 333 SER A CA 1
ATOM 311 C CA . TRP A 1 311 ? 70.054 32.052 51.545 1.00 0.00 334 TRP A CA 1
ATOM 312 C CA . MET A 1 312 ? 69.484 35.648 50.267 1.00 0.00 335 MET A CA 1
ATOM 313 C CA . VAL A 1 313 ? 70.747 37.498 47.234 1.00 0.00 336 VAL A CA 1
ATOM 314 C CA . SER A 1 314 ? 72.021 34.336 45.443 1.00 0.00 337 SER A CA 1
ATOM 315 C CA . SER A 1 315 ? 75.073 33.419 47.620 1.00 0.00 338 SER A CA 1
ATOM 316 C CA . LYS A 1 316 ? 76.372 30.032 48.763 1.00 0.00 339 LYS A CA 1
ATOM 317 C CA . SER A 1 317 ? 74.119 28.129 51.167 1.00 0.00 340 SER A CA 1
ATOM 318 C CA . LEU A 1 318 ? 71.489 25.361 51.352 1.00 0.00 341 LEU A CA 1
ATOM 319 C CA . VAL A 1 319 ? 68.374 25.984 49.362 1.00 0.00 342 VAL A CA 1
ATOM 320 C CA . PRO A 1 320 ? 65.664 23.843 49.130 1.00 0.00 343 PRO A CA 1
ATOM 321 C CA . THR A 1 321 ? 62.108 22.557 48.761 1.00 0.00 344 THR A CA 1
ATOM 322 C CA . LYS A 1 322 ? 59.625 20.444 50.703 1.00 0.00 345 LYS A CA 1
ATOM 323 C CA . LYS A 1 323 ? 55.864 19.755 50.390 1.00 0.00 346 LYS A CA 1
ATOM 324 C CA . LYS A 1 324 ? 53.098 20.462 52.918 1.00 0.00 347 LYS A CA 1
ATOM 325 C CA . ARG A 1 325 ? 49.695 18.715 52.599 1.00 0.00 348 ARG A CA 1
ATOM 326 C CA . ARG A 1 326 ? 45.869 19.306 52.200 1.00 0.00 349 ARG A CA 1
ATOM 327 C CA . LYS A 1 327 ? 44.436 18.333 55.601 1.00 0.00 350 LYS A CA 1
ATOM 328 C CA . THR A 1 328 ? 41.111 16.483 56.164 1.00 0.00 351 THR A CA 1
ATOM 329 C CA . THR A 1 329 ? 39.067 19.651 55.610 1.00 0.00 352 THR A CA 1
ATOM 330 C CA . ASP A 1 330 ? 38.764 20.600 51.933 1.00 0.00 353 ASP A CA 1
ATOM 331 C CA . GLY A 1 331 ? 41.156 23.421 50.951 1.00 0.00 354 GLY A CA 1
ATOM 332 C CA . PHE A 1 332 ? 43.176 23.677 54.127 1.00 0.00 355 PHE A CA 1
ATOM 333 C CA . GLN A 1 333 ? 46.921 23.280 54.704 1.00 0.00 356 GLN A CA 1
ATOM 334 C CA . ASN A 1 334 ? 48.599 24.843 57.783 1.00 0.00 357 ASN A CA 1
ATOM 335 C CA . SER A 1 335 ? 51.738 25.964 58.959 1.00 0.00 358 SER A CA 1
ATOM 336 C CA . VAL A 1 336 ? 55.127 24.217 58.623 1.00 0.00 359 VAL A CA 1
ATOM 337 C CA . ILE A 1 337 ? 58.409 23.947 60.468 1.00 0.00 360 ILE A CA 1
ATOM 338 C CA . LEU A 1 338 ? 61.658 24.769 58.644 1.00 0.00 361 LEU A CA 1
ATOM 339 C CA . GLU A 1 339 ? 64.813 23.287 60.299 1.00 0.00 362 GLU A CA 1
ATOM 340 C CA . LYS A 1 340 ? 68.558 23.035 59.593 1.00 0.00 363 LYS A CA 1
ATOM 341 C CA . LEU A 1 341 ? 69.036 26.812 59.329 1.00 0.00 364 LEU A CA 1
ATOM 342 C CA . GLN A 1 342 ? 72.128 28.860 60.175 1.00 0.00 365 GLN A CA 1
ATOM 343 C CA . PRO A 1 343 ? 71.963 31.565 62.857 1.00 0.00 366 PRO A CA 1
ATOM 344 C CA . ASP A 1 344 ? 71.993 35.204 61.737 1.00 0.00 367 ASP A CA 1
ATOM 345 C CA . CYS A 1 345 ? 71.289 34.558 58.081 1.00 0.00 368 CYS A CA 1
ATOM 346 C CA . ASP A 1 346 ? 68.679 36.134 55.777 1.00 0.00 369 ASP A CA 1
ATOM 347 C CA . TYR A 1 347 ? 66.442 33.522 54.053 1.00 0.00 370 TYR A CA 1
ATOM 348 C CA . VAL A 1 348 ? 63.938 34.062 51.192 1.00 0.00 371 VAL A CA 1
ATOM 349 C CA . VAL A 1 349 ? 60.901 31.808 51.820 1.00 0.00 372 VAL A CA 1
ATOM 350 C CA . GLU A 1 350 ? 58.156 31.221 49.271 1.00 0.00 373 GLU A CA 1
ATOM 351 C CA . LEU A 1 351 ? 54.913 29.243 49.294 1.00 0.00 374 LEU A CA 1
ATOM 352 C CA .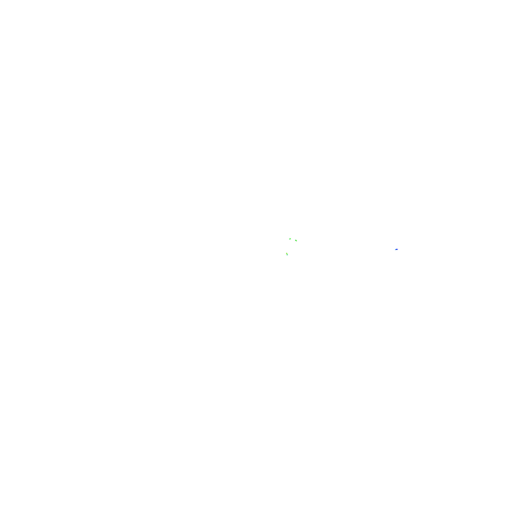 GLN A 1 352 ? 53.230 28.019 46.091 1.00 0.00 375 GLN A CA 1
ATOM 353 C CA . ALA A 1 353 ? 49.767 26.322 46.063 1.00 0.00 376 ALA A CA 1
ATOM 354 C CA . ILE A 1 354 ? 49.285 23.395 43.598 1.00 0.00 377 ILE A CA 1
ATOM 355 C CA . THR A 1 355 ? 45.630 22.453 42.818 1.00 0.00 378 THR A CA 1
ATOM 356 C CA . TYR A 1 356 ? 44.539 19.131 41.349 1.00 0.00 379 TYR A CA 1
ATOM 357 C CA . TRP A 1 357 ? 43.025 20.973 38.368 1.00 0.00 380 TRP A CA 1
ATOM 358 C CA . GLY A 1 358 ? 46.221 21.727 36.282 1.00 0.00 381 GLY A CA 1
ATOM 359 C CA . GLN A 1 359 ? 49.890 22.581 37.053 1.00 0.00 382 GLN A CA 1
ATOM 360 C CA . THR A 1 360 ? 51.578 25.702 35.669 1.00 0.00 383 THR A CA 1
ATOM 361 C CA . ARG A 1 361 ? 51.504 29.262 37.083 1.00 0.00 384 ARG A CA 1
ATOM 362 C CA . LEU A 1 362 ? 47.741 28.620 36.785 1.00 0.00 385 LEU A CA 1
ATOM 363 C CA . LYS A 1 363 ? 47.408 27.458 40.416 1.00 0.00 386 LYS A CA 1
ATOM 364 C CA . SER A 1 364 ? 47.913 30.355 42.919 1.00 0.00 387 SER A CA 1
ATOM 365 C CA . ALA A 1 365 ? 50.269 33.413 43.099 1.00 0.00 388 ALA A CA 1
ATOM 366 C CA . LYS A 1 366 ? 53.397 32.781 45.171 1.00 0.00 389 LYS A CA 1
ATOM 367 C CA . VAL A 1 367 ? 53.679 34.435 48.560 1.00 0.00 390 VAL A CA 1
ATOM 368 C CA . SER A 1 368 ? 57.176 35.318 49.766 1.00 0.00 391 SER A CA 1
ATOM 369 C CA . LEU A 1 369 ? 59.064 36.817 52.656 1.00 0.00 392 LEU A CA 1
ATOM 370 C CA . HIS A 1 370 ? 62.617 37.559 53.728 1.00 0.00 393 HIS A CA 1
ATOM 371 C CA . PHE A 1 371 ? 63.439 36.606 57.302 1.00 0.00 394 PHE A CA 1
ATOM 372 C CA . THR A 1 372 ? 66.731 36.752 59.197 1.00 0.00 395 THR A CA 1
ATOM 373 C CA . SER A 1 373 ? 65.090 37.568 62.875 1.00 0.00 396 SER A CA 1
ATOM 374 C CA . THR A 1 374 ? 63.024 34.488 63.370 1.00 0.00 397 THR A CA 1
ATOM 375 C CA . HIS A 1 375 ? 65.216 32.416 64.262 1.00 0.00 398 HIS A CA 1
ATOM 376 C CA . ALA A 1 376 ? 68.873 32.787 62.681 1.00 0.00 399 ALA A CA 1
ATOM 377 C CA . THR A 1 377 ? 70.722 35.706 64.470 1.00 0.00 400 THR A CA 1
ATOM 378 C CA . ASN A 1 378 ? 69.669 38.428 67.126 1.00 0.00 401 ASN A CA 1
ATOM 379 C CA . ASN A 1 379 ? 67.979 36.337 69.880 1.00 0.00 402 ASN A CA 1
ATOM 380 C CA . LYS A 1 380 ? 70.501 34.163 72.045 1.00 0.00 403 LYS A CA 1
ATOM 381 C CA . GLU A 1 381 ? 72.057 36.238 74.930 1.00 0.00 404 GLU A CA 1
ATOM 382 C CA . GLN A 1 382 ? 75.763 35.059 74.994 1.00 0.00 405 GLN A CA 1
ATOM 383 C CA . LEU A 1 383 ? 77.178 36.507 71.652 1.00 0.00 406 LEU A CA 1
ATOM 384 C CA . VAL A 1 384 ? 76.279 40.305 71.289 1.00 0.00 407 VAL A CA 1
ATOM 385 C CA . LYS A 1 385 ? 76.516 41.972 67.941 1.00 0.00 408 LYS A CA 1
ATOM 386 C CA . THR A 1 386 ? 73.544 43.045 65.664 1.00 0.00 409 THR A CA 1
ATOM 387 C CA . ARG A 1 387 ? 71.052 45.070 67.912 1.00 0.00 410 ARG A CA 1
ATOM 388 C CA . LYS A 1 388 ? 71.972 48.840 68.592 1.00 0.00 411 LYS A CA 1
ATOM 389 C CA . GLY A 1 389 ? 69.539 50.324 70.935 1.00 0.00 412 GLY A CA 1
ATOM 390 C CA . GLY A 1 390 ? 67.546 47.534 73.048 1.00 0.00 413 GLY A CA 1
ATOM 391 C CA . ILE A 1 391 ? 70.005 44.665 74.103 1.00 0.00 414 ILE A CA 1
ATOM 392 C CA . GLN A 1 392 ? 68.081 42.260 76.516 1.00 0.00 415 GLN A CA 1
ATOM 393 C CA . THR A 1 393 ? 64.602 44.220 76.280 1.00 0.00 416 THR A CA 1
ATOM 394 C CA . GLN A 1 394 ? 63.054 44.671 73.404 1.00 0.00 417 GLN A CA 1
ATOM 395 C CA . LEU A 1 395 ? 63.715 45.087 69.581 1.00 0.00 418 LEU A CA 1
ATOM 396 C CA . PRO A 1 396 ? 62.230 42.930 66.808 1.00 0.00 419 PRO A CA 1
ATOM 397 C CA . PHE A 1 397 ? 63.427 39.695 68.200 1.00 0.00 420 PHE A CA 1
ATOM 398 C CA . GLN A 1 398 ? 61.284 36.758 70.023 1.00 0.00 421 GLN A CA 1
ATOM 399 C CA . ARG A 1 399 ? 61.090 37.378 73.903 1.00 0.00 422 ARG A CA 1
ATOM 400 C CA . ARG A 1 400 ? 61.394 35.459 77.337 1.00 0.00 423 ARG A CA 1
ATOM 401 C CA . ARG A 1 401 ? 58.196 35.260 79.657 1.00 0.00 424 ARG A CA 1
ATOM 402 C CA . PRO A 1 402 ? 58.621 34.963 83.634 1.00 0.00 425 PRO A CA 1
ATOM 403 C CA . THR A 1 403 ? 54.921 34.925 85.379 1.00 0.00 426 THR A CA 1
ATOM 404 C CA . ARG A 1 404 ? 55.206 33.088 88.811 1.00 0.00 427 ARG A CA 1
ATOM 405 C CA . PRO A 1 405 ? 54.938 33.968 92.501 1.00 0.00 428 PRO A CA 1
ATOM 406 C CA . LEU A 1 406 ? 56.143 31.744 95.335 1.00 0.00 429 LEU A CA 1
ATOM 407 C CA . GLU A 1 407 ? 54.980 32.258 98.891 1.00 0.00 430 GLU A CA 1
ATOM 408 C CA . VAL A 1 408 ? 55.129 30.746 102.339 1.00 0.00 431 VAL A CA 1
ATOM 409 C CA . GLY A 1 409 ? 51.444 30.095 103.218 1.00 0.00 432 GLY A CA 1
ATOM 410 C CA . ALA A 1 410 ? 51.901 28.371 106.599 1.00 0.00 433 ALA A CA 1
ATOM 411 C CA . PRO A 1 411 ? 54.959 28.133 108.874 1.00 0.00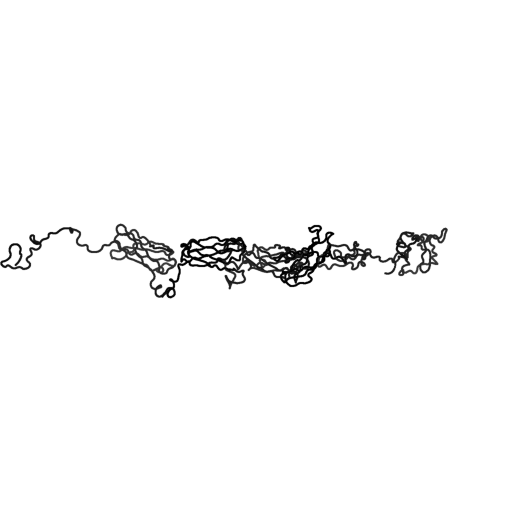 434 PRO A CA 1
ATOM 412 C CA . PHE A 1 412 ? 56.029 27.261 112.575 1.00 0.00 435 PHE A CA 1
ATOM 413 C CA . TYR A 1 413 ? 58.177 25.161 114.940 1.00 0.00 436 TYR A CA 1
ATOM 414 C CA . GLN A 1 414 ? 57.148 21.693 115.984 1.00 0.00 437 GLN A CA 1
ATOM 415 C CA . ASP A 1 415 ? 58.560 19.787 118.809 1.00 0.00 438 ASP A CA 1
ATOM 416 C CA . GLY A 1 416 ? 61.463 22.181 117.920 1.00 0.00 439 GLY A CA 1
ATOM 417 C CA . GLN A 1 417 ? 61.967 21.875 114.062 1.00 0.00 440 GLN A CA 1
ATOM 418 C CA . LEU A 1 418 ? 61.282 24.773 111.646 1.00 0.00 441 LEU A CA 1
ATOM 419 C CA . GLN A 1 419 ? 58.862 23.750 108.913 1.00 0.00 442 GLN A CA 1
ATOM 420 C CA . VAL A 1 420 ? 56.882 25.585 106.269 1.00 0.00 443 VAL A CA 1
ATOM 421 C CA . LYS A 1 421 ? 54.357 25.109 103.507 1.00 0.00 444 LYS A CA 1
ATOM 422 C CA . VAL A 1 422 ? 55.231 26.776 100.182 1.00 0.00 445 VAL A CA 1
ATOM 423 C CA . TYR A 1 423 ? 52.829 27.399 97.280 1.00 0.00 446 TYR A CA 1
ATOM 424 C CA . TRP A 1 424 ? 53.620 28.562 93.723 1.00 0.00 447 TRP A CA 1
ATOM 425 C CA . LYS A 1 425 ? 51.877 29.158 90.395 1.00 0.00 448 LYS A CA 1
ATOM 426 C CA . LYS A 1 426 ? 52.404 26.232 88.094 1.00 0.00 449 LYS A CA 1
ATOM 427 C CA . THR A 1 427 ? 54.598 26.738 84.987 1.00 0.00 450 THR A CA 1
ATOM 428 C CA . GLU A 1 428 ? 52.724 27.664 81.808 1.00 0.00 451 GLU A CA 1
ATOM 429 C CA . ASP A 1 429 ? 54.835 25.224 79.770 1.00 0.00 452 ASP A CA 1
ATOM 430 C CA . PRO A 1 430 ? 52.942 22.016 78.994 1.00 0.00 453 PRO A CA 1
ATOM 431 C CA . THR A 1 431 ? 54.410 18.488 78.994 1.00 0.00 454 THR A CA 1
ATOM 432 C CA . VAL A 1 432 ? 56.768 18.916 81.948 1.00 0.00 455 VAL A CA 1
ATOM 433 C CA . ASN A 1 433 ? 57.549 16.150 84.489 1.00 0.00 456 ASN A CA 1
ATOM 434 C CA . ARG A 1 434 ? 58.291 17.522 88.159 1.00 0.00 457 ARG A CA 1
ATOM 435 C CA . TYR A 1 435 ? 59.580 20.460 90.137 1.00 0.00 458 TYR A CA 1
ATOM 436 C CA . HIS A 1 436 ? 62.924 20.686 91.853 1.00 0.00 459 HIS A CA 1
ATOM 437 C CA . VAL A 1 437 ? 62.699 22.519 95.216 1.00 0.00 460 VAL A CA 1
ATOM 438 C CA . ARG A 1 438 ? 66.152 23.722 96.453 1.00 0.00 461 ARG A CA 1
ATOM 439 C CA . TRP A 1 439 ? 66.821 25.408 99.821 1.00 0.00 462 TRP A CA 1
ATOM 440 C CA . PHE A 1 440 ? 69.756 26.525 101.866 1.00 0.00 463 PHE A CA 1
ATOM 441 C CA . PRO A 1 441 ? 70.688 28.705 104.782 1.00 0.00 464 PRO A CA 1
ATOM 442 C CA . GLU A 1 442 ? 72.449 31.579 102.885 1.00 0.00 465 GLU A CA 1
ATOM 443 C CA . ALA A 1 443 ? 75.578 30.535 104.956 1.00 0.00 466 ALA A CA 1
ATOM 444 C CA . CYS A 1 444 ? 75.428 26.808 104.192 1.00 0.00 467 CYS A CA 1
ATOM 445 C CA . ALA A 1 445 ? 77.252 24.987 101.332 1.00 0.00 468 ALA A CA 1
ATOM 446 C CA . HIS A 1 446 ? 75.013 21.995 100.618 1.00 0.00 469 HIS A CA 1
ATOM 447 C CA . ASN A 1 447 ? 71.622 22.613 98.947 1.00 0.00 470 ASN A CA 1
ATOM 448 C CA . ARG A 1 448 ? 69.264 20.668 99.893 1.00 0.00 471 ARG A CA 1
ATOM 449 C CA . THR A 1 449 ? 66.945 19.420 97.155 1.00 0.00 472 THR A CA 1
ATOM 450 C CA . THR A 1 450 ? 63.771 17.367 96.823 1.00 0.00 473 THR A CA 1
ATOM 451 C CA . GLY A 1 451 ? 61.277 16.718 93.980 1.00 0.00 474 GLY A CA 1
ATOM 452 C CA . SER A 1 452 ? 57.547 17.496 93.867 1.00 0.00 475 SER A CA 1
ATOM 453 C CA . GLU A 1 453 ? 55.293 15.786 91.270 1.00 0.00 476 GLU A CA 1
ATOM 454 C CA . ALA A 1 454 ? 52.864 16.454 88.300 1.00 0.00 477 ALA A CA 1
ATOM 455 C CA . SER A 1 455 ? 49.429 15.571 89.708 1.00 0.00 478 SER A CA 1
ATOM 456 C CA . SER A 1 456 ? 46.617 13.809 87.766 1.00 0.00 479 SER A CA 1
ATOM 457 C CA . GLY A 1 457 ? 45.641 17.012 85.950 1.00 0.00 480 GLY A CA 1
ATOM 458 C CA . MET A 1 458 ? 48.034 17.906 83.124 1.00 0.00 481 MET A CA 1
ATOM 459 C CA . THR A 1 459 ? 50.504 20.655 84.117 1.00 0.00 482 THR A CA 1
ATOM 460 C CA . HIS A 1 460 ? 49.718 20.918 87.797 1.00 0.00 483 HIS A CA 1
ATOM 461 C CA . GLU A 1 461 ? 51.966 20.446 90.837 1.00 0.00 484 GLU A CA 1
ATOM 462 C CA . ASN A 1 462 ? 51.041 22.020 94.214 1.00 0.00 485 ASN A CA 1
ATOM 463 C CA . TYR A 1 463 ? 52.467 23.102 97.244 1.00 0.00 486 TYR A CA 1
ATOM 464 C CA . ILE A 1 464 ? 55.100 21.309 99.366 1.00 0.00 487 ILE A CA 1
ATOM 465 C CA . ILE A 1 465 ? 56.165 21.025 102.976 1.00 0.00 488 ILE A CA 1
ATOM 466 C CA . LEU A 1 466 ? 59.781 21.781 103.929 1.00 0.00 489 LEU A CA 1
ATOM 467 C CA . GLN A 1 467 ? 60.865 20.285 107.317 1.00 0.00 490 GLN A CA 1
ATOM 468 C CA . ASP A 1 468 ? 64.040 19.978 109.419 1.00 0.00 491 ASP A CA 1
ATOM 469 C CA . LEU A 1 469 ? 64.638 23.744 109.555 1.00 0.00 492 LEU A CA 1
ATOM 470 C CA . SER A 1 470 ? 66.306 25.766 112.312 1.00 0.00 493 SER A CA 1
ATOM 471 C CA . PHE A 1 471 ? 64.370 28.512 114.116 1.00 0.00 494 PHE A CA 1
ATOM 472 C CA . SER A 1 472 ? 65.242 32.133 113.326 1.00 0.00 495 SER A CA 1
ATOM 473 C CA . CYS A 1 473 ? 67.269 31.442 110.214 1.00 0.00 496 CYS A CA 1
ATOM 474 C CA . LYS A 1 474 ? 67.031 33.016 106.739 1.00 0.00 497 LYS A CA 1
ATOM 475 C CA . TYR A 1 475 ? 66.578 30.406 103.949 1.00 0.00 498 TYR A CA 1
ATOM 476 C CA . LYS A 1 476 ? 66.783 30.936 100.151 1.00 0.00 499 LYS A CA 1
ATOM 477 C CA . VAL A 1 477 ? 64.125 28.729 98.491 1.00 0.00 500 VAL A CA 1
ATOM 478 C CA . THR A 1 478 ? 63.918 28.139 94.751 1.00 0.00 501 THR A CA 1
ATOM 479 C CA . VAL A 1 479 ? 61.538 26.201 92.513 1.00 0.00 502 VAL A CA 1
ATOM 480 C CA . GLN A 1 480 ? 62.537 24.951 89.045 1.00 0.00 503 GLN A CA 1
ATOM 481 C CA . PRO A 1 481 ? 60.041 23.296 86.616 1.00 0.00 504 PRO A CA 1
ATOM 482 C CA . ILE A 1 482 ? 61.356 20.339 84.517 1.00 0.00 505 ILE A CA 1
ATOM 483 C CA . ARG A 1 483 ? 59.259 19.430 81.413 1.00 0.00 506 ARG A CA 1
ATOM 484 C CA . PRO A 1 484 ? 59.436 16.101 79.606 1.00 0.00 507 PRO A CA 1
ATOM 485 C CA . LYS A 1 485 ? 60.460 17.918 76.410 1.00 0.00 508 LYS A CA 1
ATOM 486 C CA . SER A 1 486 ? 64.219 18.603 77.137 1.00 0.00 509 SER A CA 1
ATOM 487 C CA . HIS A 1 487 ? 66.331 19.424 80.243 1.00 0.00 510 HIS A CA 1
ATOM 488 C CA . SER A 1 488 ? 68.565 22.502 80.420 1.00 0.00 511 SER A CA 1
ATOM 489 C CA . LYS A 1 489 ? 67.596 26.083 81.376 1.00 0.00 512 LYS A CA 1
ATOM 490 C CA . ALA A 1 490 ? 65.091 25.482 78.544 1.00 0.00 513 ALA A CA 1
ATOM 491 C CA . GLU A 1 491 ? 62.301 24.378 80.919 1.00 0.00 514 GLU A CA 1
ATOM 492 C CA . ALA A 1 492 ? 60.977 27.304 83.061 1.00 0.00 515 ALA A CA 1
ATOM 493 C CA . VAL A 1 493 ? 62.599 30.337 84.825 1.00 0.00 516 VAL A CA 1
ATOM 494 C CA . PHE A 1 494 ? 63.389 29.697 88.492 1.00 0.00 517 PHE A CA 1
ATOM 495 C CA . PHE A 1 495 ? 61.262 31.396 91.116 1.00 0.00 518 PHE A CA 1
ATOM 496 C CA . THR A 1 496 ? 62.948 32.254 94.416 1.00 0.00 519 THR A CA 1
ATOM 497 C CA . THR A 1 497 ? 62.320 33.771 97.802 1.00 0.00 520 THR A CA 1
ATOM 498 C CA . PRO A 1 498 ? 64.136 34.486 101.044 1.00 0.00 521 PRO A CA 1
ATOM 499 C CA . PRO A 1 499 ? 62.218 33.574 104.183 1.00 0.00 522 PRO A CA 1
ATOM 500 C CA . CYS A 1 500 ? 63.264 33.708 107.835 1.00 0.00 523 CYS A CA 1
ATOM 501 C CA . SER A 1 501 ? 62.162 31.079 110.460 1.00 0.00 524 SER A CA 1
ATOM 502 C CA . ALA A 1 502 ? 62.306 33.204 113.796 1.00 0.00 525 ALA A CA 1
ATOM 503 C CA . LEU A 1 503 ? 65.871 34.296 114.337 1.00 0.00 526 LEU A CA 1
ATOM 504 C CA . LYS A 1 504 ? 65.746 38.014 112.833 1.00 0.00 527 LYS A CA 1
ATOM 505 C CA . GLY A 1 505 ? 66.820 40.844 112.158 1.00 0.00 528 GLY A CA 1
ATOM 506 C CA . LYS A 1 506 ? 67.192 44.757 112.800 1.00 0.00 529 LYS A CA 1
ATOM 507 C CA . SER A 1 507 ? 70.723 45.132 114.579 1.00 0.00 530 SER A CA 1
ATOM 508 C CA . HIS A 1 508 ? 72.820 46.144 111.351 1.00 0.00 531 HIS A CA 1
ATOM 509 C CA . LYS A 1 509 ? 71.414 49.773 110.707 1.00 0.00 532 LYS A CA 1
ATOM 510 C CA . PRO A 1 510 ? 70.147 50.999 114.309 1.00 0.00 533 PRO A CA 1
ATOM 511 C CA . ILE A 1 511 ? 71.418 54.796 113.826 1.00 0.00 534 ILE A CA 1
ATOM 512 C CA . GLY A 1 512 ? 72.194 55.736 110.039 1.00 0.00 535 GLY A CA 1
ATOM 513 C CA . CYS A 1 513 ? 74.204 53.472 107.488 1.00 0.00 536 CYS A CA 1
ATOM 514 C CA . LEU A 1 514 ? 75.707 51.594 110.536 1.00 0.00 537 LEU A CA 1
ATOM 515 C CA . GLY A 1 515 ? 76.533 55.053 112.263 1.00 0.00 538 GLY A CA 1
ATOM 516 C CA . GLU A 1 516 ? 79.135 57.983 111.874 1.00 0.00 539 GLU A CA 1
ATOM 517 C CA . ALA A 1 517 ? 81.383 56.573 108.935 1.00 0.00 540 ALA A CA 1
ATOM 518 C CA . GLY A 1 518 ? 83.318 57.300 105.671 1.00 0.00 541 GLY A CA 1
ATOM 519 C CA . HIS A 1 519 ? 86.728 59.036 105.035 1.00 0.00 542 HIS A CA 1
ATOM 520 C CA . VAL A 1 520 ? 87.326 60.738 108.462 1.00 0.00 543 VAL A CA 1
ATOM 521 C CA . LEU A 1 521 ? 88.415 57.563 110.522 1.00 0.00 544 LEU A CA 1
ATOM 522 C CA . SER A 1 522 ? 89.143 54.695 107.882 1.00 0.00 545 SER A CA 1
ATOM 523 C CA . LYS A 1 523 ? 91.363 55.940 104.959 1.00 0.00 546 LYS A CA 1
ATOM 524 C CA . VAL A 1 524 ? 94.051 57.478 103.894 1.00 0.00 547 VAL A CA 1
ATOM 525 C CA . LEU A 1 525 ? 95.957 58.594 107.053 1.00 0.00 548 LEU A CA 1
ATOM 526 C CA . ALA A 1 526 ? 98.803 56.042 107.363 1.00 0.00 549 ALA A CA 1
ATOM 527 C CA . LYS A 1 527 ? 99.891 53.260 104.705 1.00 0.00 550 LYS A CA 1
ATOM 528 C CA . PRO A 1 528 ? 100.221 49.708 106.552 1.00 0.00 551 PRO A CA 1
ATOM 529 C CA . GLU A 1 529 ? 103.607 48.133 107.437 1.00 0.00 552 GLU A CA 1
ATOM 530 C CA . ASN A 1 530 ? 104.823 46.475 110.636 1.00 0.00 553 ASN A CA 1
ATOM 531 C CA . LEU A 1 531 ? 107.446 43.733 110.774 1.00 0.00 554 LEU A CA 1
ATOM 532 C CA . SER A 1 532 ? 107.862 41.536 113.818 1.00 0.00 555 SER A CA 1
ATOM 533 C CA . ALA A 1 533 ? 109.703 38.508 115.098 1.00 0.00 556 ALA A CA 1
ATOM 534 C CA . SER A 1 534 ? 106.899 36.055 116.036 1.00 0.00 557 SER A CA 1
ATOM 535 C CA . PHE A 1 535 ? 109.017 33.041 117.057 1.00 0.00 558 PHE A CA 1
ATOM 536 C CA . ILE A 1 536 ? 112.752 32.765 117.796 1.00 0.00 559 ILE A CA 1
ATOM 537 C CA . VAL A 1 537 ? 115.578 30.822 119.247 1.00 0.00 560 VAL A CA 1
ATOM 538 C CA . GLN A 1 538 ? 118.947 32.248 120.306 1.00 0.00 561 GLN A CA 1
ATOM 539 C CA . ASP A 1 539 ? 121.366 31.168 121.840 1.00 0.00 562 ASP A CA 1
ATOM 540 C CA . VAL A 1 540 ? 121.537 27.258 121.477 1.00 0.00 563 VAL A CA 1
ATOM 541 C CA . ASN A 1 541 ? 120.237 27.800 117.891 1.00 0.00 564 ASN A CA 1
ATOM 542 C CA . ILE A 1 542 ? 120.176 31.016 115.910 1.00 0.00 565 ILE A CA 1
ATOM 543 C CA . THR A 1 543 ? 116.899 31.231 113.938 1.00 0.00 566 THR A CA 1
ATOM 544 C CA . GLY A 1 544 ? 113.725 33.279 113.825 1.00 0.00 567 GLY A CA 1
ATOM 545 C CA . HIS A 1 545 ? 110.362 33.552 112.141 1.00 0.00 568 HIS A CA 1
ATOM 546 C CA . PHE A 1 546 ? 109.461 37.029 110.835 1.00 0.00 569 PHE A CA 1
ATOM 547 C CA . SER A 1 547 ? 105.982 38.206 109.793 1.00 0.00 570 SER A CA 1
ATOM 548 C CA . TRP A 1 548 ? 104.982 41.430 107.995 1.00 0.00 571 TRP A CA 1
ATOM 549 C CA . LYS A 1 549 ? 101.910 43.104 106.501 1.00 0.00 572 LYS A CA 1
ATOM 550 C CA . MET A 1 550 ? 102.441 43.883 102.831 1.00 0.00 573 MET A CA 1
ATOM 551 C CA . ALA A 1 551 ? 101.779 47.153 101.051 1.00 0.00 574 ALA A CA 1
ATOM 552 C CA . LYS A 1 552 ? 98.935 49.211 102.537 1.00 0.00 575 LYS A CA 1
ATOM 553 C CA . ALA A 1 553 ? 95.960 49.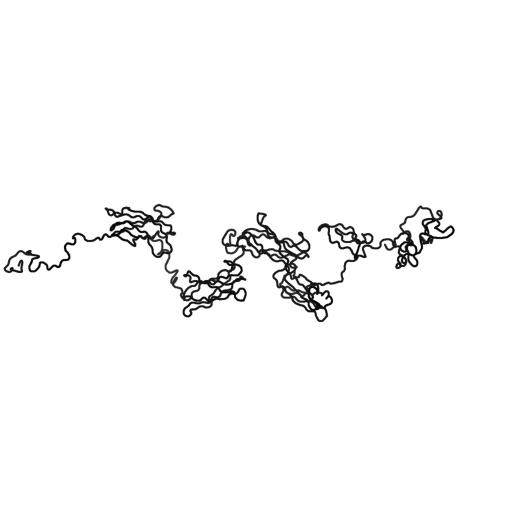264 100.041 1.00 0.00 576 ALA A CA 1
ATOM 554 C CA . ASN A 1 554 ? 97.692 47.270 97.277 1.00 0.00 577 ASN A CA 1
ATOM 555 C CA . LEU A 1 555 ? 95.370 44.745 95.592 1.00 0.00 578 LEU A CA 1
ATOM 556 C CA . TYR A 1 556 ? 96.642 41.418 94.024 1.00 0.00 579 TYR A CA 1
ATOM 557 C CA . GLN A 1 557 ? 98.895 40.787 96.981 1.00 0.00 580 GLN A CA 1
ATOM 558 C CA . PRO A 1 558 ? 99.539 37.181 96.035 1.00 0.00 581 PRO A CA 1
ATOM 559 C CA . MET A 1 559 ? 101.755 38.277 93.008 1.00 0.00 582 MET A CA 1
ATOM 560 C CA . THR A 1 560 ? 104.115 40.297 95.180 1.00 0.00 583 THR A CA 1
ATOM 561 C CA . GLY A 1 561 ? 107.735 39.043 95.836 1.00 0.00 584 GLY A CA 1
ATOM 562 C CA . PHE A 1 562 ? 109.838 40.241 98.792 1.00 0.00 585 PHE A CA 1
ATOM 563 C CA . GLN A 1 563 ? 113.567 40.816 99.164 1.00 0.00 586 GLN A CA 1
ATOM 564 C CA . VAL A 1 564 ? 114.666 40.108 102.733 1.00 0.00 587 VAL A CA 1
ATOM 565 C CA . THR A 1 565 ? 118.097 41.314 103.936 1.00 0.00 588 THR A CA 1
ATOM 566 C CA . TRP A 1 566 ? 119.830 40.935 107.153 1.00 0.00 589 TRP A CA 1
ATOM 567 C CA . ALA A 1 567 ? 123.154 41.696 108.703 1.00 0.00 590 ALA A CA 1
ATOM 568 C CA . GLU A 1 568 ? 124.913 41.888 112.020 1.00 0.00 591 GLU A CA 1
ATOM 569 C CA . VAL A 1 569 ? 125.723 44.421 114.465 1.00 0.00 592 VAL A CA 1
ATOM 570 C CA . THR A 1 570 ? 129.248 45.693 113.813 1.00 0.00 593 THR A CA 1
ATOM 571 C CA . THR A 1 571 ? 132.034 46.408 116.290 1.00 0.00 594 THR A CA 1
ATOM 572 C CA . GLU A 1 572 ? 131.048 50.076 115.975 1.00 0.00 595 GLU A CA 1
ATOM 573 C CA . SER A 1 573 ? 127.384 49.451 116.917 1.00 0.00 596 SER A CA 1
ATOM 574 C CA . ARG A 1 574 ? 126.211 49.905 113.298 1.00 0.00 597 ARG A CA 1
ATOM 575 C CA . GLN A 1 575 ? 124.166 47.484 111.158 1.00 0.00 598 GLN A CA 1
ATOM 576 C CA . ASN A 1 576 ? 126.308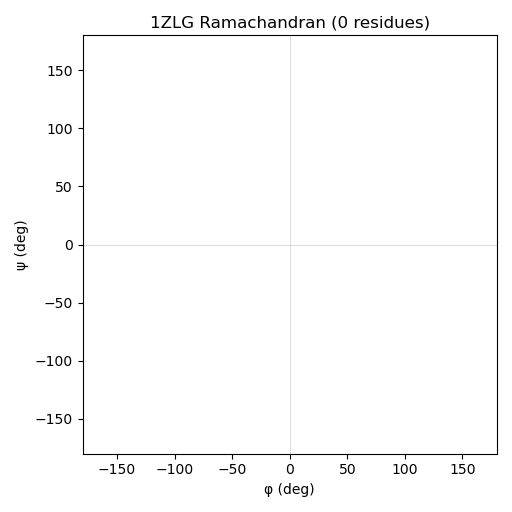 45.813 108.486 1.00 0.00 599 ASN A CA 1
ATOM 577 C CA . SER A 1 577 ? 124.745 44.089 105.475 1.00 0.00 600 SER A CA 1
ATOM 578 C CA . LEU A 1 578 ? 125.088 40.341 105.916 1.00 0.00 601 LEU A CA 1
ATOM 579 C CA . PRO A 1 579 ? 122.275 38.512 103.945 1.00 0.00 602 PRO A CA 1
ATOM 580 C CA . ASN A 1 580 ? 119.595 38.407 101.164 1.00 0.00 603 ASN A CA 1
ATOM 581 C CA . SER A 1 581 ? 117.027 35.852 100.156 1.00 0.00 604 SER A CA 1
ATOM 582 C CA . ILE A 1 582 ? 113.744 36.004 98.259 1.00 0.00 605 ILE A CA 1
ATOM 583 C CA . ILE A 1 583 ? 110.226 35.150 99.552 1.00 0.00 606 ILE A CA 1
ATOM 584 C CA . SER A 1 584 ? 107.300 34.523 97.248 1.00 0.00 607 SER A CA 1
ATOM 585 C CA . GLN A 1 585 ? 103.923 34.382 99.144 1.00 0.00 608 GLN A CA 1
ATOM 586 C CA . SER A 1 586 ? 100.272 34.222 98.254 1.00 0.00 609 SER A CA 1
ATOM 587 C CA . GLN A 1 587 ? 97.278 34.095 100.501 1.00 0.00 610 GLN A CA 1
ATOM 588 C CA . ILE A 1 588 ? 93.485 33.970 100.461 1.00 0.00 611 ILE A CA 1
ATOM 589 C CA . LEU A 1 589 ? 90.746 34.056 103.124 1.00 0.00 612 LEU A CA 1
ATOM 590 C CA . PRO A 1 590 ? 93.335 33.210 105.955 1.00 0.00 613 PRO A CA 1
ATOM 591 C CA . SER A 1 591 ? 93.393 32.532 109.635 1.00 0.00 614 SER A CA 1
ATOM 592 C CA . ASP A 1 592 ? 96.667 33.831 111.070 1.00 0.00 615 ASP A CA 1
ATOM 593 C CA . HIS A 1 593 ? 100.021 33.184 109.405 1.00 0.00 616 HIS A CA 1
ATOM 594 C CA . TYR A 1 594 ? 103.474 34.813 109.117 1.00 0.00 617 TYR A CA 1
ATOM 595 C CA . VAL A 1 595 ? 106.286 34.814 107.168 1.00 0.00 618 VAL A CA 1
ATOM 596 C CA . LEU A 1 596 ? 109.811 33.615 106.469 1.00 0.00 619 LEU A CA 1
ATOM 597 C CA . THR A 1 597 ? 112.354 31.691 108.549 1.00 0.00 620 THR A CA 1
ATOM 598 C CA . VAL A 1 598 ? 115.870 33.145 108.922 1.00 0.00 621 VAL A CA 1
ATOM 599 C CA . PRO A 1 599 ? 118.671 30.382 109.722 1.00 0.00 622 PRO A CA 1
ATOM 600 C CA . ASN A 1 600 ? 122.322 30.363 110.519 1.00 0.00 623 ASN A CA 1
ATOM 601 C CA . LEU A 1 601 ? 122.319 33.169 113.136 1.00 0.00 624 LEU A CA 1
ATOM 602 C CA . ARG A 1 602 ? 124.688 33.639 116.076 1.00 0.00 625 ARG A CA 1
ATOM 603 C CA . PRO A 1 603 ? 123.329 33.731 119.638 1.00 0.00 626 PRO A CA 1
ATOM 604 C CA . SER A 1 604 ? 123.224 37.089 121.429 1.00 0.00 627 SER A CA 1
ATOM 605 C CA . THR A 1 605 ? 123.795 39.247 118.381 1.00 0.00 628 THR A CA 1
ATOM 606 C CA . LEU A 1 606 ? 121.854 42.299 117.146 1.00 0.00 629 LEU A CA 1
ATOM 607 C CA . TYR A 1 607 ? 120.640 41.923 113.514 1.00 0.00 630 TYR A CA 1
ATOM 608 C CA . ARG A 1 608 ? 119.111 44.609 111.234 1.00 0.00 631 ARG A CA 1
ATOM 609 C CA . LEU A 1 609 ? 116.360 42.965 109.130 1.00 0.00 632 LEU A CA 1
ATOM 610 C CA . GLU A 1 610 ? 114.657 44.666 106.199 1.00 0.00 633 GLU A CA 1
ATOM 611 C CA . VAL A 1 611 ? 111.865 43.663 103.826 1.00 0.00 634 VAL A CA 1
ATOM 612 C CA . GLN A 1 612 ? 111.451 45.224 100.366 1.00 0.00 635 GLN A CA 1
ATOM 613 C CA . VAL A 1 613 ? 108.432 44.486 98.083 1.00 0.00 636 VAL A CA 1
ATOM 614 C CA . LEU A 1 614 ? 109.143 44.170 94.305 1.00 0.00 637 LEU A CA 1
ATOM 615 C CA . THR A 1 615 ? 106.076 44.513 91.994 1.00 0.00 638 THR A CA 1
ATOM 616 C CA . PRO A 1 616 ? 105.955 43.307 88.401 1.00 0.00 639 PRO A CA 1
ATOM 617 C CA . GLY A 1 617 ? 105.221 46.873 87.254 1.00 0.00 640 GLY A CA 1
ATOM 618 C CA . GLY A 1 618 ? 108.780 48.436 87.424 1.00 0.00 641 GLY A CA 1
ATOM 619 C CA . GLU A 1 619 ? 111.872 48.036 89.672 1.00 0.00 642 GLU A CA 1
ATOM 620 C CA . GLY A 1 620 ? 113.477 50.992 91.458 1.00 0.00 643 GLY A CA 1
ATOM 621 C CA . PRO A 1 621 ? 112.489 52.557 94.813 1.00 0.00 644 PRO A CA 1
ATOM 622 C CA . ALA A 1 622 ? 109.131 52.793 92.989 1.00 0.00 645 ALA A CA 1
ATOM 623 C CA . THR A 1 623 ? 107.833 49.501 94.446 1.00 0.00 646 THR A CA 1
ATOM 624 C CA . ILE A 1 624 ? 107.137 49.767 98.235 1.00 0.00 647 ILE A CA 1
ATOM 625 C CA . LYS A 1 625 ? 108.887 51.512 101.206 1.00 0.00 648 LYS A CA 1
ATOM 626 C CA . THR A 1 626 ? 111.262 49.225 103.105 1.00 0.00 649 THR A CA 1
ATOM 627 C CA . PHE A 1 627 ? 110.243 48.022 106.543 1.00 0.00 650 PHE A CA 1
ATOM 628 C CA . ARG A 1 628 ? 113.034 47.363 109.041 1.00 0.00 651 ARG A CA 1
ATOM 629 C CA . THR A 1 629 ? 113.703 46.187 112.553 1.00 0.00 652 THR A CA 1
ATOM 630 C CA . PRO A 1 630 ? 116.608 45.514 114.884 1.00 0.00 653 PRO A CA 1
ATOM 631 C CA . GLU A 1 631 ? 116.386 42.259 116.812 1.00 0.00 654 GLU A CA 1
ATOM 632 C CA . LEU A 1 632 ? 118.867 40.627 119.185 1.00 0.00 655 LEU A CA 1
ATOM 633 C CA . PRO A 1 633 ? 120.290 37.317 120.462 1.00 0.00 656 PRO A CA 1
ATOM 634 C CA . PRO A 1 634 ? 120.081 37.132 124.462 1.00 0.00 657 PRO A CA 1
ATOM 635 C CA . SER A 1 635 ? 122.362 39.948 125.825 1.00 0.00 658 SER A CA 1
ATOM 636 C CA . SER A 1 636 ? 121.485 39.628 129.553 1.00 0.00 659 SER A CA 1
ATOM 637 C CA . ALA A 1 637 ? 122.797 43.006 130.496 1.00 0.00 660 ALA A CA 1
ATOM 638 C CA . HIS A 1 638 ? 123.189 44.310 134.175 1.00 0.00 661 HIS A CA 1
ATOM 639 C CA . ARG A 1 639 ? 125.974 44.210 136.914 1.00 0.00 662 ARG A CA 1
ATOM 640 C CA . SER A 1 640 ? 129.304 42.120 136.377 1.00 0.00 663 SER A CA 1
ATOM 641 C CA . HIS A 1 641 ? 132.578 43.129 138.693 1.00 0.00 664 HIS A CA 1
ATOM 642 C CA . LEU A 1 642 ? 132.645 40.455 141.618 1.00 0.00 665 LEU A CA 1
ATOM 643 C CA . LYS A 1 643 ? 132.466 36.648 140.432 1.00 0.00 666 LYS A CA 1
ATOM 644 C CA . HIS A 1 644 ? 130.927 33.986 142.935 1.00 0.00 667 HIS A CA 1
ATOM 645 C CA . ARG A 1 645 ? 133.767 33.385 145.778 1.00 0.00 668 ARG A CA 1
ATOM 646 C CA . HIS A 1 646 ? 132.189 32.362 148.327 1.00 0.00 669 HIS A CA 1
ATOM 647 C CA . PRO A 1 647 ? 128.563 34.156 148.959 1.00 0.00 670 PRO A CA 1
ATOM 648 C CA . HIS A 1 648 ? 126.593 31.248 150.565 1.00 0.00 671 HIS A CA 1
ATOM 649 C CA . HIS A 1 649 ? 128.147 31.472 154.018 1.00 0.00 672 HIS A CA 1
ATOM 650 C CA . TYR A 1 650 ? 126.477 31.742 157.705 1.00 0.00 673 TYR A CA 1
ATOM 651 C CA . LYS A 1 651 ? 128.313 34.491 159.803 1.00 0.00 674 LYS A CA 1
ATOM 652 C CA . PRO A 1 652 ? 128.430 34.740 163.695 1.00 0.00 675 PRO A CA 1
ATOM 653 C CA . SER A 1 653 ? 130.492 37.949 163.195 1.00 0.00 676 SER A CA 1
ATOM 654 C CA . PRO A 1 654 ? 133.356 40.159 165.014 1.00 0.00 677 PRO A CA 1
ATOM 655 C CA . GLU A 1 655 ? 131.498 41.934 168.102 1.00 0.00 678 GLU A CA 1
ATOM 656 C CA . ARG A 1 656 ? 131.955 40.832 171.947 1.00 0.00 679 ARG A CA 1
ATOM 657 C CA . TYR A 1 657 ? 135.332 38.928 171.995 1.00 0.00 680 TYR A CA 1
ATOM 658 C CA . GLY A 1 658 ? 137.322 38.982 168.611 1.00 0.00 681 GLY A CA 1
ATOM 659 C CA . LYS A 1 659 ? 137.569 41.815 167.564 1.00 0.00 682 LYS A CA 1
ATOM 660 C CA . PRO A 1 660 ? 135.987 43.332 164.323 1.00 0.00 683 PRO A CA 1
ATOM 661 C CA . ILE A 1 661 ? 136.982 47.137 165.332 1.00 0.00 684 ILE A CA 1
ATOM 662 C CA . PRO A 1 662 ? 140.100 47.523 167.816 1.00 0.00 685 PRO A CA 1
ATOM 663 C CA . ASN A 1 663 ? 140.146 51.225 166.540 1.00 0.00 686 ASN A CA 1
ATOM 664 C CA . PRO A 1 664 ? 140.290 54.039 169.228 1.00 0.00 687 PRO A CA 1
ATOM 665 C CA . LEU A 1 665 ? 137.517 56.785 168.030 1.00 0.00 688 LEU A CA 1
ATOM 666 C CA . LEU A 1 666 ? 138.549 59.553 170.653 1.00 0.00 689 LEU A CA 1
ATOM 667 C CA . GLY A 1 667 ? 142.208 59.619 172.038 1.00 0.00 690 GLY A CA 1
ATOM 668 C CA . LEU A 1 668 ? 141.959 60.260 176.078 1.00 0.00 691 LEU A CA 1
ATOM 669 C CA . ASP A 1 669 ? 142.705 58.685 179.568 1.00 0.00 692 ASP A CA 1
ATOM 670 C CA . SER A 1 670 ? 140.695 58.945 182.781 1.00 0.00 693 SER A CA 1
ATOM 671 C CA . THR A 1 671 ? 140.395 56.297 185.656 1.00 0.00 694 THR A CA 1
ATOM 672 C CA . ARG A 1 672 ? 137.640 53.873 184.012 1.00 0.00 695 ARG A CA 1
ATOM 673 C CA . THR A 1 673 ? 139.001 51.391 181.144 1.00 0.00 696 THR A CA 1
ATOM 674 C CA . GLY A 1 674 ? 139.769 47.679 181.928 1.00 0.00 697 GLY A CA 1
ATOM 675 C CA . HIS A 1 675 ? 138.391 44.455 180.197 1.00 0.00 698 HIS A CA 1
ATOM 676 C CA . HIS A 1 676 ? 135.194 45.317 177.856 1.00 0.00 699 HIS A CA 1
ATOM 677 C CA . HIS A 1 677 ? 136.058 49.075 176.962 1.00 0.00 700 HIS A CA 1
ATOM 678 C CA . HIS A 1 678 ? 138.082 51.091 174.542 1.00 0.00 701 HIS A CA 1
ATOM 679 C CA . HIS A 1 679 ? 138.469 54.813 175.265 1.00 0.00 702 HIS A CA 1
ATOM 680 C CA . HIS A 1 680 ? 136.735 56.619 178.163 1.00 0.00 703 HIS A CA 1
#